Protein AF-A0A2H1L697-F1 (afdb_monomer_lite)

pLDDT: mean 82.53, std 16.75, range [32.72, 96.25]

Sequence (204 aa):
MQWGWIVLVAVIALVAGIVVLLTIRYNQLSLNRSLTREARRQFDVARAARHGLIPVYVGAARRVLGEDPRIADLESAVVTAQAVRTRSDAGVAEHAMTDAVRVVAAGTWEKAATAEAAVRFADDLLVQLEAHETHIGAAVRHHNASVRAYTRRRARILSLPWHGVYAEITQIDYAPSELDEHHIEDTVSPGSENYRPGRVGEDL

Structure (mmCIF, N/CA/C/O backbone):
data_AF-A0A2H1L697-F1
#
_entry.id   AF-A0A2H1L697-F1
#
loop_
_atom_site.group_PDB
_atom_site.id
_atom_site.type_symbol
_atom_site.label_atom_id
_atom_site.label_alt_id
_atom_site.label_comp_id
_atom_site.label_asym_id
_atom_site.label_entity_id
_atom_site.label_seq_id
_atom_site.pdbx_PDB_ins_code
_atom_site.Cartn_x
_atom_site.Cartn_y
_atom_site.Cartn_z
_atom_site.occupancy
_atom_site.B_iso_or_equiv
_atom_site.auth_seq_id
_atom_site.auth_comp_id
_atom_site.auth_asym_id
_atom_site.auth_atom_id
_atom_site.pdbx_PDB_model_num
ATOM 1 N N . MET A 1 1 ? 38.012 -0.814 -54.203 1.00 62.03 1 MET A N 1
ATOM 2 C CA . MET A 1 1 ? 38.489 -1.169 -52.842 1.00 62.03 1 MET A CA 1
ATOM 3 C C . MET A 1 1 ? 38.242 -0.083 -51.784 1.00 62.03 1 MET A C 1
ATOM 5 O O . MET A 1 1 ? 38.061 -0.448 -50.634 1.00 62.03 1 MET A O 1
ATOM 9 N N . GLN A 1 2 ? 38.157 1.215 -52.119 1.00 75.00 2 GLN A N 1
ATOM 10 C CA . GLN A 1 2 ? 37.912 2.280 -51.121 1.00 75.00 2 GLN A CA 1
ATOM 11 C C . GLN A 1 2 ? 36.495 2.286 -50.505 1.00 75.00 2 GLN A C 1
ATOM 13 O O . GLN A 1 2 ? 36.318 2.675 -49.363 1.00 75.00 2 GLN A O 1
ATOM 18 N N . TRP A 1 3 ? 35.474 1.794 -51.201 1.00 85.38 3 TRP A N 1
ATOM 19 C CA . TRP A 1 3 ? 34.113 1.764 -50.650 1.00 85.38 3 TRP A CA 1
ATOM 20 C C . TRP A 1 3 ? 33.921 0.715 -49.542 1.00 85.38 3 TRP A C 1
ATOM 22 O O . TRP A 1 3 ? 33.102 0.904 -48.649 1.00 85.38 3 TRP A O 1
ATOM 32 N N . GLY A 1 4 ? 34.710 -0.366 -49.553 1.00 90.75 4 GLY A N 1
ATOM 33 C CA . GLY A 1 4 ? 34.560 -1.469 -48.599 1.00 90.75 4 GLY A CA 1
ATOM 34 C C . GLY A 1 4 ? 34.883 -1.080 -47.156 1.00 90.75 4 GLY A C 1
ATOM 35 O O . GLY A 1 4 ? 34.155 -1.460 -46.244 1.00 90.75 4 GLY A O 1
ATOM 36 N N . TRP A 1 5 ? 35.930 -0.278 -46.938 1.00 92.25 5 TRP A N 1
ATOM 37 C CA . TRP A 1 5 ? 36.297 0.160 -45.588 1.00 92.25 5 TRP A CA 1
ATOM 38 C C . TRP A 1 5 ? 35.317 1.202 -45.037 1.00 92.25 5 TRP A C 1
ATOM 40 O O . TRP A 1 5 ? 35.012 1.170 -43.850 1.00 92.25 5 TRP A O 1
ATOM 50 N N . ILE A 1 6 ? 34.766 2.070 -45.895 1.00 93.38 6 ILE A N 1
ATOM 51 C CA . ILE A 1 6 ? 33.745 3.053 -45.503 1.00 93.38 6 ILE A CA 1
ATOM 52 C C . ILE A 1 6 ? 32.490 2.328 -45.016 1.00 93.38 6 ILE A C 1
ATOM 54 O O . ILE A 1 6 ? 31.984 2.624 -43.936 1.00 93.38 6 ILE A O 1
ATOM 58 N N . VAL A 1 7 ? 32.021 1.337 -45.784 1.00 94.38 7 VAL A N 1
ATOM 59 C CA . VAL A 1 7 ? 30.864 0.517 -45.402 1.00 94.38 7 VAL A CA 1
ATOM 60 C C . VAL A 1 7 ? 31.138 -0.229 -44.096 1.00 94.38 7 VAL A C 1
ATOM 62 O O . VAL A 1 7 ? 30.292 -0.221 -43.207 1.00 94.38 7 VAL A O 1
ATOM 65 N N . LEU A 1 8 ? 32.328 -0.814 -43.933 1.00 94.38 8 LEU A N 1
ATOM 66 C CA . LEU A 1 8 ? 32.700 -1.518 -42.704 1.00 94.38 8 LEU A CA 1
ATOM 67 C C . LEU A 1 8 ? 32.677 -0.594 -41.474 1.00 94.38 8 LEU A C 1
ATOM 69 O O . LEU A 1 8 ? 32.072 -0.941 -40.461 1.00 94.38 8 LEU A O 1
ATOM 73 N N . VAL A 1 9 ? 33.295 0.587 -41.563 1.00 95.06 9 VAL A N 1
ATOM 74 C CA . VAL A 1 9 ? 33.310 1.571 -40.468 1.00 95.06 9 VAL A CA 1
ATOM 75 C C . VAL A 1 9 ? 31.894 2.044 -40.143 1.00 95.06 9 VAL A C 1
ATOM 77 O O . VAL A 1 9 ? 31.535 2.121 -38.968 1.00 95.06 9 VAL A O 1
ATOM 80 N N . ALA A 1 10 ? 31.067 2.299 -41.160 1.00 94.75 10 ALA A N 1
ATOM 81 C CA . ALA A 1 10 ? 29.674 2.692 -40.966 1.00 94.75 10 ALA A CA 1
ATOM 82 C C . ALA A 1 10 ? 28.860 1.603 -40.244 1.00 94.75 10 ALA A C 1
ATOM 84 O O . ALA A 1 10 ? 28.106 1.911 -39.321 1.00 94.75 10 ALA A O 1
ATOM 85 N N . VAL A 1 11 ? 29.048 0.330 -40.607 1.00 95.75 11 VAL A N 1
ATOM 86 C CA . VAL A 1 11 ? 28.391 -0.804 -39.938 1.00 95.75 11 VAL A CA 1
ATOM 87 C C . VAL A 1 11 ? 28.850 -0.929 -38.485 1.00 95.75 11 VAL A C 1
ATOM 89 O O . VAL A 1 11 ? 28.012 -1.079 -37.598 1.00 95.75 11 VAL A O 1
ATOM 92 N N . ILE A 1 12 ? 30.153 -0.816 -38.212 1.00 96.25 12 ILE A N 1
ATOM 93 C CA . ILE A 1 12 ? 30.683 -0.865 -36.839 1.00 96.25 12 ILE A CA 1
ATOM 94 C C . ILE A 1 12 ? 30.105 0.276 -35.996 1.00 96.25 12 ILE A C 1
ATOM 96 O O . ILE A 1 12 ? 29.651 0.038 -34.877 1.00 96.25 12 ILE A O 1
ATOM 100 N N . ALA A 1 13 ? 30.069 1.498 -36.533 1.00 95.69 13 ALA A N 1
ATOM 101 C CA . ALA A 1 13 ? 29.498 2.653 -35.845 1.00 95.69 13 ALA A CA 1
ATOM 102 C C . ALA A 1 13 ? 27.999 2.466 -35.551 1.00 95.69 13 ALA A C 1
ATOM 104 O O . ALA A 1 13 ? 27.546 2.757 -34.443 1.00 95.69 13 ALA A O 1
ATOM 105 N N . LEU A 1 14 ? 27.239 1.921 -36.507 1.00 95.88 14 LEU A N 1
ATOM 106 C CA . LEU A 1 14 ? 25.822 1.603 -36.327 1.00 95.88 14 LEU A CA 1
ATOM 107 C C . LEU A 1 14 ? 25.614 0.563 -35.218 1.00 95.88 14 LEU A C 1
ATOM 109 O O . LEU A 1 14 ? 24.786 0.767 -34.330 1.00 95.88 14 LEU A O 1
ATOM 113 N N . VAL A 1 15 ? 26.383 -0.530 -35.236 1.00 95.44 15 VAL A N 1
ATOM 114 C CA . VAL A 1 15 ? 26.309 -1.586 -34.214 1.00 95.44 15 VAL A CA 1
ATOM 115 C C . VAL A 1 15 ? 26.675 -1.033 -32.836 1.00 95.44 15 VAL A C 1
ATOM 117 O O . VAL A 1 15 ? 25.945 -1.271 -31.874 1.00 95.44 15 VAL A O 1
ATOM 120 N N . ALA A 1 16 ? 27.747 -0.245 -32.735 1.00 94.81 16 ALA A N 1
ATOM 121 C CA . ALA A 1 16 ? 28.137 0.407 -31.488 1.00 94.81 16 ALA A CA 1
ATOM 122 C C . ALA A 1 16 ? 27.022 1.328 -30.959 1.00 94.81 16 ALA A C 1
ATOM 124 O O . ALA A 1 16 ? 26.676 1.264 -29.778 1.00 94.81 16 ALA A O 1
ATOM 125 N N . GLY A 1 17 ? 26.395 2.120 -31.836 1.00 94.94 17 GLY A N 1
ATOM 126 C CA . GLY A 1 17 ? 25.252 2.964 -31.487 1.00 94.94 17 GLY A CA 1
ATOM 127 C C . GLY A 1 17 ? 24.062 2.164 -30.949 1.00 94.94 17 GLY A C 1
ATOM 128 O O . GLY A 1 17 ? 23.486 2.528 -29.922 1.00 94.94 17 GLY A O 1
ATOM 129 N N . ILE A 1 18 ? 23.731 1.035 -31.584 1.00 92.12 18 ILE A N 1
ATOM 130 C CA . ILE A 1 18 ? 22.672 0.127 -31.118 1.00 92.12 18 ILE A CA 1
ATOM 131 C C . ILE A 1 18 ? 23.005 -0.424 -29.725 1.00 92.12 18 ILE A C 1
ATOM 133 O O . ILE A 1 18 ? 22.156 -0.375 -28.836 1.00 92.12 18 ILE A O 1
ATOM 137 N N . VAL A 1 19 ? 24.234 -0.895 -29.493 1.00 90.94 19 VAL A N 1
ATOM 138 C CA . VAL A 1 19 ? 24.660 -1.435 -28.187 1.00 90.94 19 VAL A CA 1
ATOM 139 C C . VAL A 1 19 ? 24.563 -0.383 -27.079 1.00 90.94 19 VAL A C 1
ATOM 141 O O . VAL A 1 19 ? 24.054 -0.675 -25.991 1.00 90.94 19 VAL A O 1
ATOM 144 N N . VAL A 1 20 ? 24.988 0.854 -27.347 1.00 92.62 20 VAL A N 1
ATOM 145 C CA . VAL A 1 20 ? 24.874 1.965 -26.387 1.00 92.62 20 VAL A CA 1
ATOM 146 C C . VAL A 1 20 ? 23.407 2.251 -26.063 1.00 92.62 20 VAL A C 1
ATOM 148 O O . VAL A 1 20 ? 23.035 2.306 -24.887 1.00 92.62 20 VAL A O 1
ATOM 151 N N . LEU A 1 21 ? 22.549 2.362 -27.082 1.00 88.69 21 LEU A N 1
ATOM 152 C CA . LEU A 1 21 ? 21.111 2.572 -26.892 1.00 88.69 21 LEU A CA 1
ATOM 153 C C . LEU A 1 21 ? 20.481 1.451 -26.065 1.00 88.69 21 LEU A C 1
ATOM 155 O O . LEU A 1 21 ? 19.693 1.723 -25.153 1.00 88.69 21 LEU A O 1
ATOM 159 N N . LEU A 1 22 ? 20.845 0.200 -26.352 1.00 87.88 22 LEU A N 1
ATOM 160 C CA . LEU A 1 22 ? 20.316 -0.949 -25.638 1.00 87.88 22 LEU A CA 1
ATOM 161 C C . LEU A 1 22 ? 20.736 -0.931 -24.157 1.00 87.88 22 LEU A C 1
ATOM 163 O O . LEU A 1 22 ? 19.909 -1.149 -23.271 1.00 87.88 22 LEU A O 1
ATOM 167 N N . THR A 1 23 ? 21.995 -0.588 -23.880 1.00 87.81 23 THR A N 1
ATOM 168 C CA . THR A 1 23 ? 22.541 -0.487 -22.517 1.00 87.81 23 THR A CA 1
ATOM 169 C C . THR A 1 23 ? 21.838 0.597 -21.700 1.00 87.81 23 THR A C 1
ATOM 171 O O . THR A 1 23 ? 21.431 0.358 -20.560 1.00 87.81 23 THR A O 1
ATOM 174 N N . ILE A 1 24 ? 21.618 1.777 -22.292 1.00 88.00 24 ILE A N 1
ATOM 175 C CA . ILE A 1 24 ? 20.881 2.870 -21.639 1.00 88.00 24 ILE A CA 1
ATOM 176 C C . ILE A 1 24 ? 19.463 2.411 -21.274 1.00 88.00 24 ILE A C 1
ATOM 178 O O . ILE A 1 24 ? 18.989 2.668 -20.164 1.00 88.00 24 ILE A O 1
ATOM 182 N N . ARG A 1 25 ? 18.778 1.702 -22.181 1.00 85.50 25 ARG A N 1
ATOM 183 C CA . ARG A 1 25 ? 17.420 1.193 -21.932 1.00 85.50 25 ARG A CA 1
ATOM 184 C C . ARG A 1 25 ? 17.382 0.127 -20.851 1.00 85.50 25 ARG A C 1
ATOM 186 O O . ARG A 1 25 ? 16.505 0.192 -19.988 1.00 85.50 25 ARG A O 1
ATOM 193 N N . TYR A 1 26 ? 18.339 -0.793 -20.857 1.00 86.56 26 TYR A N 1
ATOM 194 C CA . TYR A 1 26 ? 18.474 -1.797 -19.809 1.00 86.56 26 TYR A CA 1
ATOM 195 C C . TYR A 1 26 ? 18.631 -1.147 -18.428 1.00 86.56 26 TYR A C 1
ATOM 197 O O . TYR A 1 26 ? 17.904 -1.498 -17.499 1.00 86.56 26 TYR A O 1
ATOM 205 N N . ASN A 1 27 ? 19.508 -0.144 -18.305 1.00 89.62 27 ASN A N 1
ATOM 206 C CA . ASN A 1 27 ? 19.728 0.547 -17.035 1.00 89.62 27 ASN A CA 1
ATOM 207 C C . ASN A 1 27 ? 18.466 1.284 -16.554 1.00 89.62 27 ASN A C 1
ATOM 209 O O . ASN A 1 27 ? 18.065 1.162 -15.397 1.00 89.62 27 ASN A O 1
ATOM 213 N N . GLN A 1 28 ? 17.772 1.981 -17.461 1.00 88.12 28 GLN A N 1
ATOM 214 C CA . GLN A 1 28 ? 16.498 2.631 -17.140 1.00 88.12 28 GLN A CA 1
ATOM 215 C C . GLN A 1 28 ? 15.458 1.628 -16.629 1.00 88.12 28 GLN A C 1
ATOM 217 O O . GLN A 1 28 ? 14.745 1.916 -15.667 1.00 88.12 28 GLN A O 1
ATOM 222 N N . LEU A 1 29 ? 15.346 0.458 -17.256 1.00 88.31 29 LEU A N 1
ATOM 223 C CA . LEU A 1 29 ? 14.364 -0.551 -16.864 1.00 88.31 29 LEU A CA 1
ATOM 224 C C . LEU A 1 29 ? 14.723 -1.204 -15.521 1.00 88.31 29 LEU A C 1
ATOM 226 O O . LEU A 1 29 ? 13.846 -1.374 -14.672 1.00 88.31 29 LEU A O 1
ATOM 230 N N . SER A 1 30 ? 16.012 -1.478 -15.302 1.00 90.12 30 SER A N 1
ATOM 231 C CA . SER A 1 30 ? 16.556 -1.959 -14.027 1.00 90.12 30 SER A CA 1
ATOM 232 C C . SER A 1 30 ? 16.249 -0.994 -12.881 1.00 90.12 30 SER A C 1
ATOM 234 O O . SER A 1 30 ? 15.663 -1.391 -11.873 1.00 90.12 30 SER A O 1
ATOM 236 N N . LEU A 1 31 ? 16.532 0.298 -13.073 1.00 90.44 31 LEU A N 1
ATOM 237 C CA . LEU A 1 31 ? 16.256 1.332 -12.078 1.00 90.44 31 LEU A CA 1
ATOM 238 C C . LEU A 1 31 ? 14.766 1.389 -11.715 1.00 90.44 31 LEU A C 1
ATOM 240 O O . LEU A 1 31 ? 14.415 1.390 -10.539 1.00 90.44 31 LEU A O 1
ATOM 244 N N . ASN A 1 32 ? 13.874 1.371 -12.708 1.00 89.31 32 ASN A N 1
ATOM 245 C CA . ASN A 1 32 ? 12.430 1.417 -12.449 1.00 89.31 32 ASN A CA 1
ATOM 246 C C . ASN A 1 32 ? 11.910 0.169 -11.735 1.00 89.31 32 ASN A C 1
ATOM 248 O O . ASN A 1 32 ? 11.013 0.267 -10.895 1.00 89.31 32 ASN A O 1
ATOM 252 N N . ARG A 1 33 ? 12.486 -1.000 -12.025 1.00 89.94 33 ARG A N 1
ATOM 253 C CA . ARG A 1 33 ? 12.181 -2.228 -11.290 1.00 89.94 33 ARG A CA 1
ATOM 254 C C . ARG A 1 33 ? 12.580 -2.101 -9.820 1.00 89.94 33 ARG A C 1
ATOM 256 O O . ARG A 1 33 ? 11.811 -2.514 -8.956 1.00 89.94 33 ARG A O 1
ATOM 263 N N . SER A 1 34 ? 13.747 -1.527 -9.537 1.00 91.75 34 SER A N 1
ATOM 264 C CA . SER A 1 34 ? 14.203 -1.275 -8.166 1.00 91.75 34 SER A CA 1
ATOM 265 C C . SER A 1 34 ? 13.311 -0.269 -7.440 1.00 91.75 34 SER A C 1
ATOM 267 O O . SER A 1 34 ? 12.874 -0.562 -6.334 1.00 91.75 34 SER A O 1
ATOM 269 N N . LEU A 1 35 ? 12.939 0.842 -8.085 1.00 90.31 35 LEU A N 1
ATOM 270 C CA . LEU A 1 35 ? 11.998 1.820 -7.520 1.00 90.31 35 LEU A CA 1
ATOM 271 C C . LEU A 1 35 ? 10.642 1.187 -7.191 1.00 90.31 35 LEU A C 1
ATOM 273 O O . LEU A 1 35 ? 10.112 1.376 -6.105 1.00 90.31 35 LEU A O 1
ATOM 277 N N . THR A 1 36 ? 10.112 0.364 -8.097 1.00 91.56 36 THR A N 1
ATOM 278 C CA . THR A 1 36 ? 8.829 -0.321 -7.880 1.00 91.56 36 THR A CA 1
ATOM 279 C C . THR A 1 36 ? 8.896 -1.304 -6.705 1.00 91.56 36 THR A C 1
ATOM 281 O O . THR A 1 36 ? 7.930 -1.438 -5.953 1.00 91.56 36 THR A O 1
ATOM 284 N N . ARG A 1 37 ? 10.035 -1.991 -6.528 1.00 91.62 37 ARG A N 1
ATOM 285 C CA . ARG A 1 37 ? 10.279 -2.881 -5.382 1.00 91.62 37 ARG A CA 1
ATOM 286 C C . ARG A 1 37 ? 10.413 -2.113 -4.075 1.00 91.62 37 ARG A C 1
ATOM 288 O O . ARG A 1 37 ? 9.863 -2.558 -3.076 1.00 91.62 37 ARG A O 1
ATOM 295 N N . GLU A 1 38 ? 11.109 -0.983 -4.084 1.00 93.44 38 GLU A N 1
ATOM 296 C CA . GLU A 1 38 ? 11.265 -0.162 -2.886 1.00 93.44 38 GLU A CA 1
ATOM 297 C C . GLU A 1 38 ? 9.931 0.465 -2.473 1.00 93.44 38 GLU A C 1
ATOM 299 O O . GLU A 1 38 ? 9.529 0.339 -1.323 1.00 93.44 38 GLU A O 1
ATOM 304 N N . ALA A 1 39 ? 9.167 1.009 -3.425 1.00 90.25 39 ALA A N 1
ATOM 305 C CA . ALA A 1 39 ? 7.806 1.483 -3.177 1.00 90.25 39 ALA A CA 1
ATOM 306 C C . ALA A 1 39 ? 6.907 0.373 -2.606 1.00 90.25 39 ALA A C 1
ATOM 308 O O . ALA A 1 39 ? 6.086 0.613 -1.724 1.00 90.25 39 ALA A O 1
ATOM 309 N N . ARG A 1 40 ? 7.084 -0.874 -3.070 1.00 90.44 40 ARG A N 1
ATOM 310 C CA . ARG A 1 40 ? 6.364 -2.019 -2.502 1.00 90.44 40 ARG A CA 1
ATOM 311 C C . ARG A 1 40 ? 6.783 -2.302 -1.061 1.00 90.44 40 ARG A C 1
ATOM 313 O O . ARG A 1 40 ? 5.925 -2.529 -0.218 1.00 90.44 40 ARG A O 1
ATOM 320 N N . ARG A 1 41 ? 8.084 -2.269 -0.778 1.00 91.88 41 ARG A N 1
ATOM 321 C CA . ARG A 1 41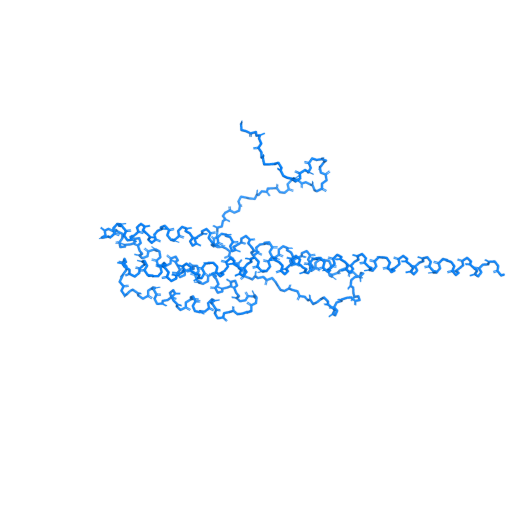 ? 8.614 -2.463 0.572 1.00 91.88 41 ARG A CA 1
ATOM 322 C C . ARG A 1 41 ? 8.083 -1.405 1.539 1.00 91.88 41 ARG A C 1
ATOM 324 O O . ARG A 1 41 ? 7.754 -1.748 2.666 1.00 91.88 41 ARG A O 1
ATOM 331 N N . GLN A 1 42 ? 7.958 -0.154 1.097 1.00 92.38 42 GLN A N 1
ATOM 332 C CA . GLN A 1 42 ? 7.352 0.917 1.895 1.00 92.38 42 GLN A CA 1
ATOM 333 C C . GLN A 1 42 ? 5.898 0.596 2.262 1.00 92.38 42 GLN A C 1
ATOM 335 O O . GLN A 1 42 ? 5.535 0.709 3.429 1.00 92.38 42 GLN A O 1
ATOM 340 N N . PHE A 1 43 ? 5.095 0.112 1.306 1.00 91.44 43 PHE A N 1
ATOM 341 C CA . PHE A 1 43 ? 3.738 -0.374 1.586 1.00 91.44 43 PHE A CA 1
ATOM 342 C C . PHE A 1 43 ? 3.734 -1.529 2.600 1.00 91.44 43 PHE A C 1
ATOM 344 O O . PHE A 1 43 ? 2.975 -1.493 3.564 1.00 91.44 43 PHE A O 1
ATOM 351 N N . ASP A 1 44 ? 4.605 -2.528 2.426 1.00 92.00 44 ASP A N 1
ATOM 352 C CA . ASP A 1 44 ? 4.656 -3.685 3.329 1.00 92.00 44 ASP A CA 1
ATOM 353 C C . ASP A 1 44 ? 5.067 -3.275 4.765 1.00 92.00 44 ASP A C 1
ATOM 355 O O . ASP A 1 44 ? 4.529 -3.803 5.738 1.00 92.00 44 ASP A O 1
ATOM 359 N N . VAL A 1 45 ? 5.974 -2.300 4.913 1.00 93.69 45 VAL A N 1
ATOM 360 C CA . VAL A 1 45 ? 6.367 -1.732 6.217 1.00 93.69 45 VAL A CA 1
ATOM 361 C C . VAL A 1 45 ? 5.218 -0.949 6.854 1.00 93.69 45 VAL A C 1
ATOM 363 O O . VAL A 1 45 ? 4.941 -1.142 8.037 1.00 93.69 45 VAL A O 1
ATOM 366 N N . ALA A 1 46 ? 4.529 -0.102 6.084 1.00 92.31 46 ALA A N 1
ATOM 367 C CA . ALA A 1 46 ? 3.375 0.657 6.566 1.00 92.31 46 ALA A CA 1
ATOM 368 C C . ALA A 1 46 ? 2.261 -0.275 7.072 1.00 92.31 46 ALA A C 1
ATOM 370 O O . ALA A 1 46 ? 1.727 -0.075 8.164 1.00 92.31 46 ALA A O 1
ATOM 371 N N . ARG A 1 47 ? 1.989 -1.349 6.319 1.00 92.69 47 ARG A N 1
ATOM 372 C CA . ARG A 1 47 ? 1.038 -2.399 6.694 1.00 92.69 47 ARG A CA 1
ATOM 373 C C . ARG A 1 47 ? 1.431 -3.087 8.000 1.00 92.69 47 ARG A C 1
ATOM 375 O O . ARG A 1 47 ? 0.617 -3.207 8.911 1.00 92.69 47 ARG A O 1
ATOM 382 N N . ALA A 1 48 ? 2.692 -3.505 8.114 1.00 92.94 48 ALA A N 1
ATOM 383 C CA . ALA A 1 48 ? 3.197 -4.167 9.314 1.00 92.94 48 ALA A CA 1
ATOM 384 C C . ALA A 1 48 ? 3.109 -3.268 10.560 1.00 92.94 48 ALA A C 1
ATOM 386 O O . ALA A 1 48 ? 2.765 -3.754 11.637 1.00 92.94 48 ALA A O 1
ATOM 387 N N . ALA A 1 49 ? 3.370 -1.964 10.416 1.00 93.25 49 ALA A N 1
ATOM 388 C CA . ALA A 1 49 ? 3.229 -1.003 11.508 1.00 93.25 49 ALA A CA 1
ATOM 389 C C . ALA A 1 49 ? 1.773 -0.910 11.995 1.00 93.25 49 ALA A C 1
ATOM 391 O O . ALA A 1 49 ? 1.520 -1.022 13.195 1.00 93.25 49 ALA A O 1
ATOM 392 N N . ARG A 1 50 ? 0.810 -0.811 11.067 1.00 94.50 50 ARG A N 1
ATOM 393 C CA . ARG A 1 50 ? -0.625 -0.801 11.389 1.00 94.50 50 ARG A CA 1
ATOM 394 C C . ARG A 1 50 ? -1.060 -2.088 12.090 1.00 94.50 50 ARG A C 1
ATOM 396 O O . ARG A 1 50 ? -1.705 -2.034 13.134 1.00 94.50 50 ARG A O 1
ATOM 403 N N . HIS A 1 51 ? -0.651 -3.245 11.568 1.00 94.44 51 HIS A N 1
ATOM 404 C CA . HIS A 1 51 ? -0.941 -4.553 12.171 1.00 94.44 51 HIS A CA 1
ATOM 405 C C . HIS A 1 51 ? -0.380 -4.693 13.590 1.00 94.44 51 HIS A C 1
ATOM 407 O O . HIS A 1 51 ? -0.976 -5.396 14.400 1.00 94.44 51 HIS A O 1
ATOM 413 N N . GLY A 1 52 ? 0.726 -4.016 13.909 1.00 94.44 52 GLY A N 1
ATOM 414 C CA . GLY A 1 52 ? 1.285 -3.978 15.262 1.00 94.44 52 GLY A CA 1
ATOM 415 C C . GLY A 1 52 ? 0.446 -3.177 16.267 1.00 94.44 52 GLY A C 1
ATOM 416 O O . GLY A 1 52 ? 0.455 -3.503 17.452 1.00 94.44 52 GLY A O 1
ATOM 417 N N . LEU A 1 53 ? -0.301 -2.166 15.812 1.00 95.06 53 LEU A N 1
ATOM 418 C CA . LEU A 1 53 ? -1.145 -1.317 16.668 1.00 95.06 53 LEU A CA 1
ATOM 419 C C . LEU A 1 53 ? -2.540 -1.903 16.917 1.00 95.06 53 LEU A C 1
ATOM 421 O O . LEU A 1 53 ? -3.131 -1.669 17.972 1.00 95.06 53 LEU A O 1
ATOM 425 N N . ILE A 1 54 ? -3.054 -2.698 15.977 1.00 94.88 54 ILE A N 1
ATOM 426 C CA . ILE A 1 54 ? -4.393 -3.301 16.044 1.00 94.88 54 ILE A CA 1
ATOM 427 C C . ILE A 1 54 ? -4.659 -4.048 17.370 1.00 94.88 54 ILE A C 1
ATOM 429 O O . ILE A 1 54 ? -5.703 -3.795 17.968 1.00 94.88 54 ILE A O 1
ATOM 433 N N . PRO A 1 55 ? -3.778 -4.930 17.892 1.00 95.00 55 PRO A N 1
ATOM 434 C CA . PRO A 1 55 ? -4.066 -5.659 19.131 1.00 95.00 55 PRO A CA 1
ATOM 435 C C . PRO A 1 55 ? -4.224 -4.736 20.343 1.00 95.00 55 PRO A C 1
ATOM 437 O O . PRO A 1 55 ? -5.026 -5.005 21.239 1.00 95.00 55 PRO A O 1
ATOM 440 N N . VAL A 1 56 ? -3.478 -3.626 20.360 1.00 95.06 56 VAL A N 1
ATOM 441 C CA . VAL A 1 56 ? -3.570 -2.608 21.413 1.00 95.06 56 VAL A CA 1
ATOM 442 C C . VAL A 1 56 ? -4.912 -1.884 21.319 1.00 95.06 56 VAL A C 1
ATOM 444 O O . VAL A 1 56 ? -5.587 -1.720 22.337 1.00 95.06 56 VAL A O 1
ATOM 447 N N . TYR A 1 57 ? -5.335 -1.533 20.100 1.00 95.00 57 TYR A N 1
ATOM 448 C CA . TYR A 1 57 ? -6.648 -0.945 19.840 1.00 95.00 57 TYR A CA 1
ATOM 449 C C . TYR A 1 57 ? -7.794 -1.888 20.219 1.00 95.00 57 TYR A C 1
ATOM 451 O O . TYR A 1 57 ? -8.687 -1.485 20.955 1.00 95.00 57 TYR A O 1
ATOM 459 N N . VAL A 1 58 ? -7.739 -3.164 19.827 1.00 94.62 58 VAL A N 1
ATOM 460 C CA . VAL A 1 58 ? -8.733 -4.180 20.216 1.00 94.62 58 VAL A CA 1
ATOM 461 C C . VAL A 1 58 ? -8.821 -4.308 21.738 1.00 94.62 58 VAL A C 1
ATOM 463 O O . VAL A 1 58 ? -9.917 -4.353 22.297 1.00 94.62 58 VAL A O 1
ATOM 466 N N . GLY A 1 59 ? -7.681 -4.317 22.435 1.00 93.31 59 GLY A N 1
ATOM 467 C CA . GLY A 1 59 ? -7.646 -4.325 23.896 1.00 93.31 59 GLY A CA 1
ATOM 468 C C . GLY A 1 59 ? -8.289 -3.083 24.523 1.00 93.31 59 GLY A C 1
ATOM 469 O O . GLY A 1 59 ? -8.979 -3.199 25.536 1.00 93.31 59 GLY A O 1
ATOM 470 N N . ALA A 1 60 ? -8.099 -1.903 23.928 1.00 92.19 60 ALA A N 1
ATOM 471 C CA . ALA A 1 60 ? -8.752 -0.667 24.356 1.00 92.19 60 ALA A CA 1
ATOM 472 C C . ALA A 1 60 ? -10.265 -0.696 24.086 1.00 92.19 60 ALA A C 1
ATOM 474 O O . ALA A 1 60 ? -11.054 -0.460 25.001 1.00 92.19 60 ALA A O 1
ATOM 475 N N . ALA A 1 61 ? -10.670 -1.075 22.873 1.00 91.56 61 ALA A N 1
ATOM 476 C CA . ALA A 1 61 ? -12.063 -1.182 22.459 1.00 91.56 61 ALA A CA 1
ATOM 477 C C . ALA A 1 61 ? -12.840 -2.181 23.329 1.00 91.56 61 ALA A C 1
ATOM 479 O O . ALA A 1 61 ? -13.934 -1.861 23.784 1.00 91.56 61 ALA A O 1
ATOM 480 N N . ARG A 1 62 ? -12.251 -3.338 23.672 1.00 92.62 62 ARG A N 1
ATOM 481 C CA . ARG A 1 62 ? -12.847 -4.321 24.601 1.00 92.62 62 ARG A CA 1
ATOM 482 C C . ARG A 1 62 ? -13.161 -3.740 25.978 1.00 92.62 62 ARG A C 1
ATOM 484 O O . ARG A 1 62 ? -14.164 -4.116 26.572 1.00 92.62 62 ARG A O 1
ATOM 491 N N . ARG A 1 63 ? -12.344 -2.816 26.498 1.00 90.69 63 ARG A N 1
ATOM 492 C CA . ARG A 1 63 ? -12.609 -2.176 27.804 1.00 90.69 63 ARG A CA 1
ATOM 493 C C . ARG A 1 63 ? -13.820 -1.248 27.773 1.00 90.69 63 ARG A C 1
ATOM 495 O O . ARG A 1 63 ? -14.441 -1.047 28.809 1.00 90.69 63 ARG A O 1
ATOM 502 N N . VAL A 1 64 ? -14.134 -0.684 26.608 1.00 90.38 64 VAL A N 1
ATOM 503 C CA . VAL A 1 64 ? -15.277 0.218 26.411 1.00 90.38 64 VAL A CA 1
ATOM 504 C C . VAL A 1 64 ? -16.532 -0.569 26.028 1.00 90.38 64 VAL A C 1
ATOM 506 O O . VAL A 1 64 ? -17.612 -0.342 26.567 1.00 90.38 64 VAL A O 1
ATOM 509 N N . LEU A 1 65 ? -16.393 -1.507 25.094 1.00 89.94 65 LEU A N 1
ATOM 510 C CA . LEU A 1 65 ? -17.502 -2.230 24.482 1.00 89.94 65 LEU A CA 1
ATOM 511 C C . LEU A 1 65 ? -17.893 -3.511 25.226 1.00 89.94 65 LEU A C 1
ATOM 513 O O . LEU A 1 65 ? -19.066 -3.885 25.173 1.00 89.94 65 LEU A O 1
ATOM 517 N N . GLY A 1 66 ? -16.963 -4.145 25.944 1.00 88.31 66 GLY A N 1
ATOM 518 C CA . GLY A 1 66 ? -17.131 -5.489 26.493 1.00 88.31 66 GLY A CA 1
ATOM 519 C C . GLY A 1 66 ? -16.980 -6.568 25.415 1.00 88.31 66 GLY A C 1
ATOM 520 O O . GLY A 1 66 ? -16.159 -6.440 24.506 1.00 88.31 66 GLY A O 1
ATOM 521 N N . GLU A 1 67 ? -17.776 -7.634 25.515 1.00 87.56 67 GLU A N 1
ATOM 522 C CA . GLU A 1 67 ? -17.849 -8.712 24.517 1.00 87.56 67 GLU A CA 1
ATOM 523 C C . GLU A 1 67 ? -18.814 -8.345 23.378 1.00 87.56 67 GLU A C 1
ATOM 525 O O . GLU A 1 67 ? -19.917 -8.875 23.269 1.00 87.56 67 GLU A O 1
ATOM 530 N N . ASP A 1 68 ? -18.409 -7.384 22.547 1.00 91.62 68 ASP A N 1
ATOM 531 C CA . ASP A 1 68 ? -19.194 -6.942 21.392 1.00 91.62 68 ASP A CA 1
ATOM 532 C C . ASP A 1 68 ? -18.819 -7.740 20.124 1.00 91.62 68 ASP A C 1
ATOM 534 O O . ASP A 1 68 ? -17.622 -7.898 19.845 1.00 91.62 68 ASP A O 1
ATOM 538 N N . PRO A 1 69 ? -19.796 -8.227 19.329 1.00 93.38 69 PRO A N 1
ATOM 539 C CA . PRO A 1 69 ? -19.530 -8.970 18.093 1.00 93.38 69 PRO A CA 1
ATOM 540 C C . PRO A 1 69 ? -18.669 -8.196 17.083 1.00 93.38 69 PRO A C 1
ATOM 542 O O . PRO A 1 69 ? -17.857 -8.813 16.395 1.00 93.38 69 PRO A O 1
ATOM 545 N N . ARG A 1 70 ? -18.739 -6.855 17.063 1.00 93.38 70 ARG A N 1
ATOM 546 C CA . ARG A 1 70 ? -17.924 -6.005 16.171 1.00 93.38 70 ARG A CA 1
ATOM 547 C C . ARG A 1 70 ? -16.419 -6.229 16.369 1.00 93.38 70 ARG A C 1
ATOM 549 O O . ARG A 1 70 ? -15.632 -6.067 15.440 1.00 93.38 70 ARG A O 1
ATOM 556 N N . ILE A 1 71 ? -16.003 -6.606 17.581 1.00 93.88 71 ILE A N 1
ATOM 557 C CA . ILE A 1 71 ? -14.597 -6.879 17.900 1.00 93.88 71 ILE A CA 1
ATOM 558 C C . ILE A 1 71 ? -14.143 -8.200 17.275 1.00 93.88 71 ILE A C 1
ATOM 560 O O . ILE A 1 71 ? -13.031 -8.273 16.755 1.00 93.88 71 ILE A O 1
ATOM 564 N N . ALA A 1 72 ? -14.997 -9.226 17.298 1.00 93.94 72 ALA A N 1
ATOM 565 C CA . ALA A 1 72 ? -14.703 -10.505 16.658 1.00 93.94 72 ALA A CA 1
ATOM 566 C C . ALA A 1 72 ? -14.604 -10.347 15.132 1.00 93.94 72 ALA A C 1
ATOM 568 O O . ALA A 1 72 ? -13.695 -10.900 14.509 1.00 93.94 72 ALA A O 1
ATOM 569 N N . ASP A 1 73 ? -15.479 -9.524 14.546 1.00 94.56 73 ASP A N 1
ATOM 570 C CA . ASP A 1 73 ? -15.433 -9.189 13.122 1.00 94.56 73 ASP A CA 1
ATOM 571 C C . ASP A 1 73 ? -14.109 -8.495 12.760 1.00 94.56 73 ASP A C 1
ATOM 573 O O . ASP A 1 73 ? -13.439 -8.907 11.809 1.00 94.56 73 ASP A O 1
ATOM 577 N N . LEU A 1 74 ? -13.665 -7.519 13.564 1.00 94.44 74 LEU A N 1
ATOM 578 C CA . LEU A 1 74 ? -12.364 -6.866 13.390 1.00 94.44 74 LEU A CA 1
ATOM 579 C C . LEU A 1 74 ? -11.197 -7.857 13.486 1.00 94.44 74 LEU A C 1
ATOM 581 O O . LEU A 1 74 ? -10.314 -7.848 12.629 1.00 94.44 74 LEU A O 1
ATOM 585 N N . GLU A 1 75 ? -11.182 -8.736 14.486 1.00 94.19 75 GLU A N 1
ATOM 586 C CA . GLU A 1 75 ? -10.129 -9.750 14.616 1.00 94.19 75 GLU A CA 1
ATOM 587 C C . GLU A 1 75 ? -10.088 -10.686 13.398 1.00 94.19 75 GLU A C 1
ATOM 589 O O . GLU A 1 75 ? -9.006 -10.996 12.892 1.00 94.19 75 GLU A O 1
ATOM 594 N N . SER A 1 76 ? -11.249 -11.075 12.863 1.00 94.31 76 SER A N 1
ATOM 595 C CA . SER A 1 76 ? -11.331 -11.900 11.652 1.00 94.31 76 SER A CA 1
ATOM 596 C C . SER A 1 76 ? -10.794 -11.180 10.404 1.00 94.31 76 SER A C 1
ATOM 598 O O . SER A 1 76 ? -10.056 -11.775 9.605 1.00 94.31 76 SER A O 1
ATOM 600 N N . ALA A 1 77 ? -11.087 -9.882 10.264 1.00 93.19 77 ALA A N 1
ATOM 601 C CA . ALA A 1 77 ? -10.588 -9.050 9.173 1.00 93.19 77 ALA A CA 1
ATOM 602 C C . ALA A 1 77 ? -9.060 -8.908 9.239 1.00 93.19 77 ALA A C 1
ATOM 604 O O . ALA A 1 77 ? -8.374 -9.025 8.224 1.00 93.19 77 ALA A O 1
ATOM 605 N N . VAL A 1 78 ? -8.510 -8.749 10.444 1.00 93.31 78 VAL A N 1
ATOM 606 C CA . VAL A 1 78 ? -7.064 -8.628 10.684 1.00 93.31 78 VAL A CA 1
ATOM 607 C C . VAL A 1 78 ? -6.338 -9.926 10.351 1.00 93.31 78 VAL A C 1
ATOM 609 O O . VAL A 1 78 ? -5.323 -9.897 9.655 1.00 93.31 78 VAL A O 1
ATOM 612 N N . VAL A 1 79 ? -6.866 -11.073 10.789 1.00 93.38 79 VAL A N 1
ATOM 613 C CA . VAL A 1 79 ? -6.304 -12.389 10.441 1.00 93.38 79 VAL A CA 1
ATOM 614 C C . VAL A 1 79 ? -6.290 -12.578 8.924 1.00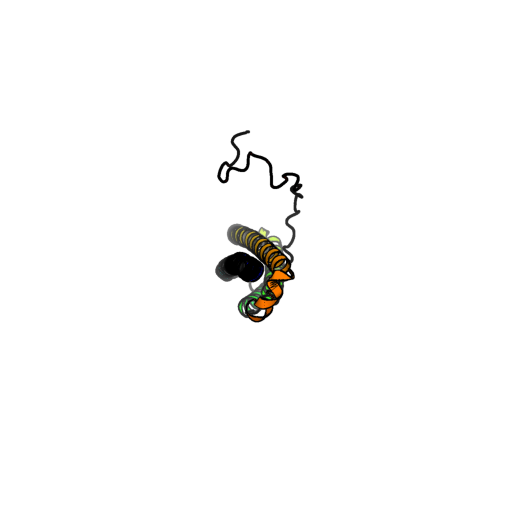 93.38 79 VAL A C 1
ATOM 616 O O . VAL A 1 79 ? -5.287 -13.025 8.364 1.00 93.38 79 VAL A O 1
ATOM 619 N N . THR A 1 80 ? -7.367 -12.177 8.247 1.00 91.94 80 THR A N 1
ATOM 620 C CA . THR A 1 80 ? -7.451 -12.221 6.783 1.00 91.94 80 THR A CA 1
ATOM 621 C C . THR A 1 80 ? -6.390 -11.319 6.144 1.00 91.94 80 THR A C 1
ATOM 623 O O . THR A 1 80 ? -5.616 -11.788 5.309 1.00 91.94 80 THR A O 1
ATOM 626 N N . ALA A 1 81 ? -6.270 -10.062 6.579 1.00 90.62 81 ALA A N 1
ATOM 627 C CA . ALA A 1 81 ? -5.277 -9.111 6.069 1.00 90.62 81 ALA A CA 1
ATOM 628 C C . ALA A 1 81 ? -3.825 -9.572 6.280 1.00 90.62 81 ALA A C 1
ATOM 630 O O . ALA A 1 81 ? -2.973 -9.407 5.398 1.00 90.62 81 ALA A O 1
ATOM 631 N N . GLN A 1 82 ? -3.539 -10.212 7.414 1.00 90.25 82 GLN A N 1
ATOM 632 C CA . GLN A 1 82 ? -2.230 -10.791 7.713 1.00 90.25 82 GLN A CA 1
ATOM 633 C C . GLN A 1 82 ? -1.926 -12.032 6.865 1.00 90.25 82 GLN A C 1
ATOM 635 O O . GLN A 1 82 ? -0.781 -12.218 6.439 1.00 90.25 82 GLN A O 1
ATOM 640 N N . ALA A 1 83 ? -2.934 -12.861 6.585 1.00 89.62 83 ALA A N 1
ATOM 641 C CA . ALA A 1 83 ? -2.786 -14.075 5.786 1.00 89.62 83 ALA A CA 1
ATOM 642 C C . ALA A 1 83 ? -2.526 -13.788 4.297 1.00 89.62 83 ALA A C 1
ATOM 644 O O . ALA A 1 83 ? -1.920 -14.614 3.606 1.00 89.62 83 ALA A O 1
ATOM 645 N N . VAL A 1 84 ? -2.936 -12.621 3.787 1.00 88.38 84 VAL A N 1
ATOM 646 C CA . VAL A 1 84 ? -2.721 -12.258 2.383 1.00 88.38 84 VAL A CA 1
ATOM 647 C C . VAL A 1 84 ? -1.242 -11.988 2.091 1.00 88.38 84 VAL A C 1
ATOM 649 O O . VAL A 1 84 ? -0.633 -11.039 2.601 1.00 88.38 84 VAL A O 1
ATOM 652 N N . ARG A 1 85 ? -0.687 -12.815 1.194 1.00 73.94 85 ARG A N 1
ATOM 653 C CA . ARG A 1 85 ? 0.696 -12.727 0.681 1.00 73.94 85 ARG A CA 1
ATOM 654 C C . ARG A 1 85 ? 0.773 -12.187 -0.753 1.00 73.94 85 ARG A C 1
ATOM 656 O O . ARG A 1 85 ? 1.842 -11.766 -1.195 1.00 73.94 85 ARG A O 1
ATOM 663 N N . THR A 1 86 ? -0.332 -12.224 -1.495 1.00 74.38 86 THR A N 1
ATOM 664 C CA . THR A 1 86 ? -0.451 -11.755 -2.883 1.00 74.38 86 THR A CA 1
ATOM 665 C C . THR A 1 86 ? -0.602 -10.233 -2.944 1.00 74.38 86 THR A C 1
ATOM 667 O O . THR A 1 86 ? -1.148 -9.604 -2.041 1.00 74.38 86 THR A O 1
ATOM 670 N N . ARG A 1 87 ? -0.063 -9.600 -4.001 1.00 71.56 87 ARG A N 1
ATOM 671 C CA . ARG A 1 87 ? 0.011 -8.126 -4.077 1.00 71.56 87 ARG A CA 1
ATOM 672 C C . ARG A 1 87 ? -1.322 -7.449 -4.354 1.00 71.56 87 ARG A C 1
ATOM 674 O O . ARG A 1 87 ? -1.533 -6.378 -3.797 1.00 71.56 87 ARG A O 1
ATOM 681 N N . SER A 1 88 ? -2.139 -8.034 -5.229 1.00 71.75 88 SER A N 1
ATOM 682 C CA . SER A 1 88 ? -3.457 -7.511 -5.604 1.00 71.75 88 SER A CA 1
ATOM 683 C C . SER A 1 88 ? -4.391 -7.510 -4.403 1.00 71.75 88 SER A C 1
ATOM 685 O O . SER A 1 88 ? -4.979 -6.490 -4.071 1.00 71.75 88 SER A O 1
ATOM 687 N N . ASP A 1 89 ? -4.419 -8.634 -3.697 1.00 83.06 89 ASP A N 1
ATOM 688 C CA . ASP A 1 89 ? -5.423 -8.892 -2.667 1.00 83.06 89 ASP A CA 1
ATOM 689 C C . ASP A 1 89 ? -5.058 -8.193 -1.350 1.00 83.06 89 ASP A C 1
ATOM 691 O O . ASP A 1 89 ? -5.903 -8.002 -0.481 1.00 83.06 89 ASP A O 1
ATOM 695 N N . ALA A 1 90 ? -3.788 -7.786 -1.198 1.00 86.00 90 ALA A N 1
ATOM 696 C CA . ALA A 1 90 ? -3.307 -7.102 -0.004 1.00 86.00 90 ALA A CA 1
ATOM 697 C C . ALA A 1 90 ? -4.009 -5.759 0.210 1.00 86.00 90 ALA A C 1
ATOM 699 O O . ALA A 1 90 ? -4.247 -5.398 1.353 1.00 86.00 90 ALA A O 1
ATOM 700 N N . GLY A 1 91 ? -4.327 -5.026 -0.860 1.00 85.25 91 GLY A N 1
ATOM 701 C CA . GLY A 1 91 ? -5.048 -3.761 -0.732 1.00 85.25 91 GLY A CA 1
ATOM 702 C C . GLY A 1 91 ? -6.515 -3.975 -0.353 1.00 85.25 91 GLY A C 1
ATOM 703 O O . GLY A 1 91 ? -6.993 -3.372 0.600 1.00 85.25 91 GLY A O 1
ATOM 704 N N . VAL A 1 92 ? -7.200 -4.918 -1.001 1.00 88.44 92 VAL A N 1
ATOM 705 C CA . VAL A 1 92 ? -8.590 -5.276 -0.665 1.00 88.44 92 VAL A CA 1
ATOM 706 C C . VAL A 1 92 ? -8.728 -5.693 0.802 1.00 88.44 92 VAL A C 1
ATOM 708 O O . VAL A 1 92 ? -9.641 -5.248 1.493 1.00 88.44 92 VAL A O 1
ATOM 711 N N . ALA A 1 93 ? -7.799 -6.509 1.305 1.00 90.94 93 ALA A N 1
ATOM 712 C CA . ALA A 1 93 ? -7.840 -6.951 2.694 1.00 90.94 93 ALA A CA 1
ATOM 713 C C . ALA A 1 93 ? -7.540 -5.818 3.694 1.00 90.94 93 ALA A C 1
ATOM 715 O O . ALA A 1 93 ? -8.150 -5.775 4.761 1.00 90.94 93 ALA A O 1
ATOM 716 N N . GLU A 1 94 ? -6.654 -4.876 3.348 1.00 91.31 94 GLU A N 1
ATOM 717 C CA . GLU A 1 94 ? -6.441 -3.669 4.160 1.00 91.31 94 GLU A CA 1
ATOM 718 C C . GLU A 1 94 ? -7.685 -2.782 4.205 1.00 91.31 94 GLU A C 1
ATOM 720 O O . GLU A 1 94 ? -8.020 -2.271 5.270 1.00 91.31 94 GLU A O 1
ATOM 725 N N . HIS A 1 95 ? -8.398 -2.640 3.086 1.00 90.12 95 HIS A N 1
ATOM 726 C CA . HIS A 1 95 ? -9.642 -1.874 3.030 1.00 90.12 95 HIS A CA 1
ATOM 727 C C . HIS A 1 95 ? -10.729 -2.493 3.922 1.00 90.12 95 HIS A C 1
ATOM 729 O O . HIS A 1 95 ? -11.316 -1.803 4.751 1.00 90.12 95 HIS A O 1
ATOM 735 N N . ALA A 1 96 ? -10.913 -3.816 3.850 1.00 91.19 96 ALA A N 1
ATOM 736 C CA . ALA A 1 96 ? -11.849 -4.527 4.723 1.00 91.19 96 ALA A CA 1
ATOM 737 C C . ALA A 1 96 ? -11.505 -4.364 6.217 1.00 91.19 96 ALA A C 1
ATOM 739 O O . ALA A 1 96 ? -12.395 -4.222 7.057 1.00 91.19 96 ALA A O 1
ATOM 740 N N . MET A 1 97 ? -10.212 -4.347 6.561 1.00 92.25 97 MET A N 1
ATOM 741 C CA . MET A 1 97 ? -9.766 -4.065 7.928 1.00 92.25 97 MET A CA 1
ATOM 742 C C . MET A 1 97 ? -10.086 -2.622 8.343 1.00 92.25 97 MET A C 1
ATOM 744 O O . MET A 1 97 ? -10.510 -2.400 9.475 1.00 92.25 97 MET A O 1
ATOM 748 N N . THR A 1 98 ? -9.923 -1.646 7.447 1.00 92.38 98 THR A N 1
ATOM 749 C CA . THR A 1 98 ? -10.300 -0.244 7.692 1.00 92.38 98 THR A CA 1
ATOM 750 C C . THR A 1 98 ? -11.778 -0.094 8.003 1.00 92.38 98 THR A C 1
ATOM 752 O O . THR A 1 98 ? -12.128 0.567 8.982 1.00 92.38 98 THR A O 1
ATOM 755 N N . ASP A 1 99 ? -12.637 -0.750 7.230 1.00 92.38 99 ASP A N 1
ATOM 756 C CA . ASP A 1 99 ? -14.078 -0.721 7.469 1.00 92.38 99 ASP A CA 1
ATOM 757 C C . ASP A 1 99 ? -14.434 -1.343 8.823 1.00 92.38 99 ASP A C 1
ATOM 759 O O . ASP A 1 99 ? -15.202 -0.763 9.593 1.00 92.38 99 ASP A O 1
ATOM 763 N N . ALA A 1 100 ? -13.810 -2.469 9.179 1.00 93.44 100 ALA A N 1
ATOM 764 C CA . ALA A 1 100 ? -14.020 -3.098 10.480 1.00 93.44 100 ALA A CA 1
ATOM 765 C C . ALA A 1 100 ? -13.564 -2.202 11.651 1.00 93.44 100 ALA A C 1
ATOM 767 O O . ALA A 1 100 ? -14.269 -2.094 12.656 1.00 93.44 100 ALA A O 1
ATOM 768 N N . VAL A 1 101 ? -12.424 -1.508 11.519 1.00 93.94 101 VAL A N 1
ATOM 769 C CA . VAL A 1 101 ? -11.956 -0.536 12.527 1.00 93.94 101 VAL A CA 1
ATOM 770 C C . VAL A 1 101 ? -12.974 0.592 12.702 1.00 93.94 101 VAL A C 1
ATOM 772 O O . VAL A 1 101 ? -13.299 0.944 13.834 1.00 93.94 101 VAL A O 1
ATOM 775 N N . ARG A 1 102 ? -13.535 1.121 11.609 1.00 93.19 102 ARG A N 1
ATOM 776 C CA . ARG A 1 102 ? -14.557 2.182 11.654 1.00 93.19 102 ARG A CA 1
ATOM 777 C C . ARG A 1 102 ? -15.841 1.736 12.348 1.00 93.19 102 ARG A C 1
ATOM 779 O O . ARG A 1 102 ? -16.412 2.496 13.127 1.00 93.19 102 ARG A O 1
ATOM 786 N N . VAL A 1 103 ? -16.278 0.500 12.112 1.00 94.19 103 VAL A N 1
ATOM 787 C CA . VAL A 1 103 ? -17.459 -0.077 12.777 1.00 94.19 103 VAL A CA 1
ATOM 788 C C . VAL A 1 103 ? -17.244 -0.206 14.291 1.00 94.19 103 VAL A C 1
ATOM 790 O O . VAL A 1 103 ? -18.147 0.104 15.078 1.00 94.19 103 VAL A O 1
ATOM 793 N N . VAL A 1 104 ? -16.047 -0.623 14.716 1.00 93.31 104 VAL A N 1
ATOM 794 C CA . VAL A 1 104 ? -15.680 -0.678 16.141 1.00 93.31 104 VAL A CA 1
ATOM 795 C C . VAL A 1 104 ? -15.601 0.729 16.740 1.00 93.31 104 VAL A C 1
ATOM 797 O O . VAL A 1 104 ? -16.172 0.953 17.808 1.00 93.31 104 VAL A O 1
ATOM 800 N N . ALA A 1 105 ? -14.985 1.682 16.034 1.00 91.81 105 ALA A N 1
ATOM 801 C CA . ALA A 1 105 ? -14.880 3.080 16.452 1.00 91.81 105 ALA A CA 1
ATOM 802 C C . ALA A 1 105 ? -16.255 3.721 16.704 1.00 91.81 105 ALA A C 1
ATOM 804 O O . ALA A 1 105 ? -16.492 4.307 17.765 1.00 91.81 105 ALA A O 1
ATOM 805 N N . ALA A 1 106 ? -17.197 3.522 15.777 1.00 91.12 106 ALA A N 1
ATOM 806 C CA . ALA A 1 106 ? -18.574 3.979 15.935 1.00 91.12 106 ALA A CA 1
ATOM 807 C C . ALA A 1 106 ? -19.221 3.412 17.212 1.00 91.12 106 ALA A C 1
ATOM 809 O O . ALA A 1 106 ? -19.851 4.144 17.971 1.00 91.12 106 ALA A O 1
ATOM 810 N N . GLY A 1 107 ? -18.992 2.128 17.510 1.00 89.06 107 GLY A N 1
ATOM 811 C CA . GLY A 1 107 ? -19.486 1.506 18.742 1.00 89.06 107 GLY A CA 1
ATOM 812 C C . GLY A 1 107 ? -18.855 2.076 20.009 1.00 89.06 107 GLY A C 1
ATOM 813 O O . GLY A 1 107 ? -19.543 2.273 21.013 1.00 89.06 107 GLY A O 1
ATOM 814 N N . THR A 1 108 ? -17.550 2.359 19.989 1.00 87.56 108 THR A N 1
ATOM 815 C CA . THR A 1 108 ? -16.884 2.984 21.140 1.00 87.56 108 THR A CA 1
ATOM 816 C C . THR A 1 108 ? -17.425 4.382 21.429 1.00 87.56 108 THR A C 1
ATOM 818 O O . THR A 1 108 ? -17.601 4.721 22.600 1.00 87.56 108 THR A O 1
ATOM 821 N N . TRP A 1 109 ? -17.761 5.165 20.398 1.00 86.38 109 TRP A N 1
ATOM 822 C CA . TRP A 1 109 ? -18.388 6.477 20.576 1.00 86.38 109 TRP A CA 1
ATOM 823 C C . TRP A 1 109 ? -19.836 6.377 21.075 1.00 86.38 109 TRP A C 1
ATOM 825 O O . TRP A 1 109 ? -20.228 7.159 21.939 1.00 86.38 109 TRP A O 1
ATOM 835 N N . GLU A 1 110 ? -20.607 5.377 20.635 1.00 86.50 110 GLU A N 1
ATOM 836 C CA . GLU A 1 110 ? -21.963 5.111 21.151 1.00 86.50 110 GLU A CA 1
ATOM 837 C C . GLU A 1 110 ? -21.974 4.860 22.675 1.00 86.50 110 GLU A C 1
ATOM 839 O O . GLU A 1 110 ? -22.904 5.277 23.367 1.00 86.50 110 GLU A O 1
ATOM 844 N N . LYS A 1 111 ? -20.926 4.230 23.228 1.00 81.12 111 LYS A N 1
ATOM 845 C CA . LYS A 1 111 ? -20.785 3.960 24.676 1.00 81.12 111 LYS A CA 1
ATOM 846 C C . LYS A 1 111 ? -19.964 5.008 25.443 1.00 81.12 111 LYS A C 1
ATOM 848 O O . LYS A 1 111 ? -19.658 4.806 26.622 1.00 81.12 111 LYS A O 1
ATOM 853 N N . ALA A 1 112 ? -19.623 6.137 24.819 1.00 73.31 112 ALA A N 1
ATOM 854 C CA . ALA A 1 112 ? -18.692 7.115 25.385 1.00 73.31 112 ALA A CA 1
ATOM 855 C C . ALA A 1 112 ? -19.127 7.702 26.743 1.00 73.31 112 ALA A C 1
ATOM 857 O O . ALA A 1 112 ? -18.279 8.055 27.563 1.00 73.31 112 ALA A O 1
ATOM 858 N N . ALA A 1 113 ? -20.435 7.745 27.018 1.00 66.94 113 ALA A N 1
ATOM 859 C CA . ALA A 1 113 ? -21.003 8.344 28.227 1.00 66.94 113 ALA A CA 1
ATOM 860 C C . ALA A 1 113 ? -20.560 7.683 29.551 1.00 66.94 113 ALA A C 1
ATOM 862 O O . ALA A 1 113 ? -20.658 8.312 30.601 1.00 66.94 113 ALA A O 1
ATOM 863 N N . THR A 1 114 ? -20.083 6.432 29.532 1.00 66.69 114 THR A N 1
ATOM 864 C CA . THR A 1 114 ? -19.808 5.657 30.759 1.00 66.69 114 THR A CA 1
ATOM 865 C C . THR A 1 114 ? -18.329 5.491 31.116 1.00 66.69 114 THR A C 1
ATOM 867 O O . THR A 1 114 ? -18.031 5.094 32.240 1.00 66.69 114 THR A O 1
ATOM 870 N N . ALA A 1 115 ? -17.390 5.757 30.199 1.00 66.06 115 ALA A N 1
ATOM 871 C CA . ALA A 1 115 ? -15.982 5.367 30.372 1.00 66.06 115 ALA A CA 1
ATOM 872 C C . ALA A 1 115 ? -14.989 6.350 29.724 1.00 66.06 115 ALA A C 1
ATOM 874 O O . ALA A 1 115 ? -14.171 5.970 28.887 1.00 66.06 115 ALA A O 1
ATOM 875 N N . GLU A 1 116 ? -15.035 7.616 30.138 1.00 78.25 116 GLU A N 1
ATOM 876 C CA . GLU A 1 116 ? -14.350 8.730 29.466 1.00 78.25 116 GLU A CA 1
ATOM 877 C C . GLU A 1 116 ? -12.837 8.511 29.245 1.00 78.25 116 GLU A C 1
ATOM 879 O O . GLU A 1 116 ? -12.328 8.764 28.157 1.00 78.25 116 GLU A O 1
ATOM 884 N N . ALA A 1 117 ? -12.107 7.967 30.227 1.00 82.75 117 ALA A N 1
ATOM 885 C CA . ALA A 1 117 ? -10.669 7.705 30.085 1.00 82.75 117 ALA A CA 1
ATOM 886 C C . ALA A 1 117 ? -10.344 6.557 29.107 1.00 82.75 117 ALA A C 1
ATOM 888 O O . ALA A 1 117 ? -9.390 6.655 28.336 1.00 82.75 117 ALA A O 1
ATOM 889 N N . ALA A 1 118 ? -11.127 5.474 29.123 1.00 82.25 118 ALA A N 1
ATOM 890 C CA . ALA A 1 118 ? -10.918 4.339 28.221 1.00 82.25 118 ALA A CA 1
ATOM 891 C C . ALA A 1 118 ? -11.288 4.697 26.775 1.00 82.25 118 ALA A C 1
ATOM 893 O O . ALA A 1 118 ? -10.612 4.266 25.844 1.00 82.25 118 ALA A O 1
ATOM 894 N N . VAL A 1 119 ? -12.322 5.526 26.608 1.00 85.94 119 VAL A N 1
ATOM 895 C CA . VAL A 1 119 ? -12.756 6.063 25.315 1.00 85.94 119 VAL A CA 1
ATOM 896 C C . VAL A 1 119 ? -11.681 6.972 24.730 1.00 85.94 119 VAL A C 1
ATOM 898 O O . VAL A 1 119 ? -11.285 6.749 23.595 1.00 85.94 119 VAL A O 1
ATOM 901 N N . ARG A 1 120 ? -11.132 7.916 25.511 1.00 87.50 120 ARG A N 1
ATOM 902 C CA . ARG A 1 120 ? -10.029 8.786 25.056 1.00 87.50 120 ARG A CA 1
ATOM 903 C C . ARG A 1 120 ? -8.809 7.987 24.596 1.00 87.50 120 ARG A C 1
ATOM 905 O O . ARG A 1 120 ? -8.265 8.261 23.540 1.00 87.50 120 ARG A O 1
ATOM 912 N N . PHE A 1 121 ? -8.417 6.952 25.341 1.00 89.62 121 PHE A N 1
ATOM 913 C CA . PHE A 1 121 ? -7.294 6.103 24.935 1.00 89.62 121 PHE A CA 1
ATOM 914 C C . PHE A 1 121 ? -7.571 5.318 23.639 1.00 89.62 121 PHE A C 1
ATOM 916 O O . PHE A 1 121 ? -6.674 5.146 22.815 1.00 89.62 121 PHE A O 1
ATOM 923 N N . ALA A 1 122 ? -8.799 4.824 23.449 1.00 89.44 122 ALA A N 1
ATOM 924 C CA . ALA A 1 122 ? -9.192 4.162 22.205 1.00 89.44 122 ALA A CA 1
ATOM 925 C C . ALA A 1 122 ? -9.225 5.143 21.018 1.00 89.44 122 ALA A C 1
ATOM 927 O O . ALA A 1 122 ? -8.838 4.765 19.914 1.00 89.44 122 ALA A O 1
ATOM 928 N N . ASP A 1 123 ? -9.634 6.388 21.261 1.00 90.31 123 ASP A N 1
ATOM 929 C CA . ASP A 1 123 ? -9.663 7.481 20.287 1.00 90.31 123 ASP A CA 1
ATOM 930 C C . ASP A 1 123 ? -8.246 7.895 19.852 1.00 90.31 123 ASP A C 1
ATOM 932 O O . ASP A 1 123 ? -7.946 7.923 18.661 1.00 90.31 123 ASP A O 1
ATOM 936 N N . ASP A 1 124 ? -7.316 8.060 20.800 1.00 91.88 124 ASP A N 1
ATOM 937 C CA . ASP A 1 124 ? -5.902 8.342 20.506 1.00 91.88 124 ASP A CA 1
ATOM 938 C C . ASP A 1 124 ? -5.268 7.257 19.612 1.00 91.88 124 ASP A C 1
ATOM 940 O O . ASP A 1 124 ? -4.446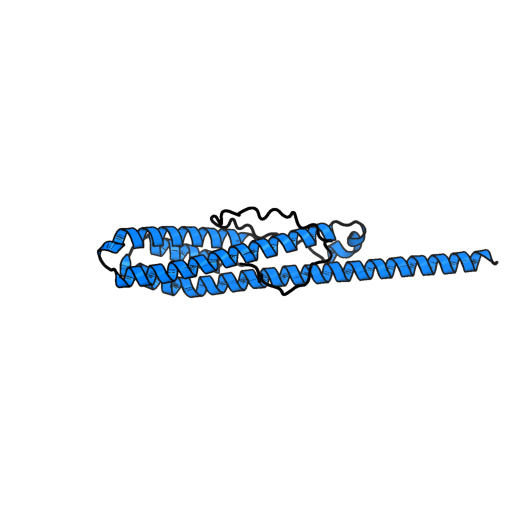 7.541 18.734 1.00 91.88 124 ASP A O 1
ATOM 944 N N . LEU A 1 125 ? -5.638 5.989 19.828 1.00 93.50 125 LEU A N 1
ATOM 945 C CA . LEU A 1 125 ? -5.194 4.865 18.998 1.00 93.50 125 LEU A CA 1
ATOM 946 C C . LEU A 1 125 ? -5.867 4.855 17.625 1.00 93.50 125 LEU A C 1
ATOM 948 O O . LEU A 1 125 ? -5.220 4.493 16.642 1.00 93.50 125 LEU A O 1
ATOM 952 N N . LEU A 1 126 ? -7.137 5.250 17.545 1.00 93.06 126 LEU A N 1
ATOM 953 C CA . LEU A 1 126 ? -7.851 5.388 16.281 1.00 93.06 126 LEU A CA 1
ATOM 954 C C . LEU A 1 126 ? -7.179 6.442 15.395 1.00 93.06 126 LEU A C 1
ATOM 956 O O . LEU A 1 126 ? -6.875 6.147 14.243 1.00 93.06 126 LEU A O 1
ATOM 960 N N . VAL A 1 127 ? -6.831 7.605 15.953 1.00 92.38 127 VAL A N 1
ATOM 961 C CA . VAL A 1 127 ? -6.095 8.661 15.235 1.00 92.38 127 VAL A CA 1
ATOM 962 C C . VAL A 1 127 ? -4.756 8.141 14.697 1.00 92.38 127 VAL A C 1
ATOM 964 O O . VAL A 1 127 ? -4.384 8.416 13.555 1.00 92.38 127 VAL A O 1
ATOM 967 N N . GLN A 1 128 ? -4.028 7.337 15.479 1.00 93.81 128 GLN A N 1
ATOM 968 C CA . GLN A 1 128 ? -2.791 6.703 15.003 1.00 93.81 128 GLN A CA 1
ATOM 969 C C . GLN A 1 128 ? -3.054 5.699 13.872 1.00 93.81 128 GLN A C 1
ATOM 971 O O . GLN A 1 128 ? -2.315 5.677 12.885 1.00 93.81 128 GLN A O 1
ATOM 976 N N . LEU A 1 129 ? -4.103 4.879 13.982 1.00 93.62 129 LEU A N 1
ATOM 977 C CA . LEU A 1 129 ? -4.500 3.9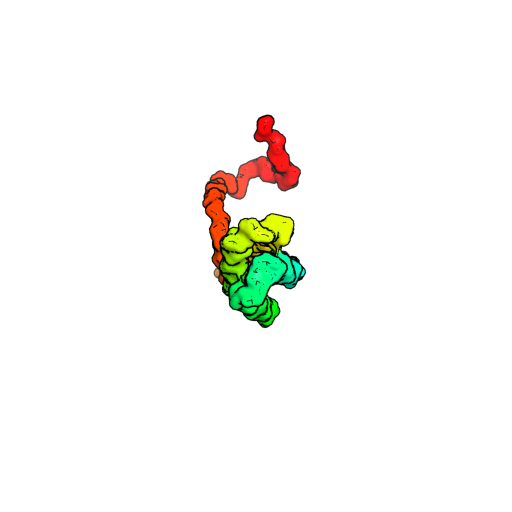41 12.929 1.00 93.62 129 LEU A CA 1
ATOM 978 C C . LEU A 1 129 ? -4.893 4.667 11.635 1.00 93.62 129 LEU A C 1
ATOM 980 O O . LEU A 1 129 ? -4.520 4.203 10.559 1.00 93.62 129 LEU A O 1
ATOM 984 N N . GLU A 1 130 ? -5.578 5.807 11.725 1.00 91.81 130 GLU A N 1
ATOM 985 C CA . GLU A 1 130 ? -5.931 6.663 10.583 1.00 91.81 130 GLU A CA 1
ATOM 986 C C . GLU A 1 130 ? -4.703 7.327 9.947 1.00 91.81 130 GLU A C 1
ATOM 988 O O . GLU A 1 130 ? -4.580 7.387 8.718 1.00 91.81 130 GLU A O 1
ATOM 993 N N . ALA A 1 131 ? -3.739 7.767 10.759 1.00 91.31 131 ALA A N 1
ATOM 994 C CA . ALA A 1 131 ? -2.464 8.273 10.257 1.00 91.31 131 ALA A CA 1
ATOM 995 C C . ALA A 1 131 ? -1.697 7.184 9.483 1.00 91.31 131 ALA A C 1
ATOM 997 O O . ALA A 1 131 ? -1.156 7.437 8.400 1.00 91.31 131 ALA A O 1
ATOM 998 N N . HIS A 1 132 ? -1.693 5.949 9.995 1.00 92.44 132 HIS A N 1
ATOM 999 C CA . HIS A 1 132 ? -1.117 4.807 9.289 1.00 92.44 132 HIS A CA 1
ATOM 1000 C C . HIS A 1 132 ? -1.885 4.457 8.012 1.00 92.44 132 HIS A C 1
ATOM 1002 O O . HIS A 1 132 ? -1.250 4.171 6.999 1.00 92.44 132 HIS A O 1
ATOM 1008 N N . GLU A 1 133 ? -3.213 4.536 8.023 1.00 91.44 133 GLU A N 1
ATOM 1009 C CA . GLU A 1 133 ? -4.053 4.326 6.839 1.00 91.44 133 GLU A CA 1
ATOM 1010 C C . GLU A 1 133 ? -3.730 5.332 5.729 1.00 91.44 133 GLU A C 1
ATOM 1012 O O . GLU A 1 133 ? -3.495 4.967 4.575 1.00 91.44 133 GLU A O 1
ATOM 1017 N N . THR A 1 134 ? -3.598 6.607 6.093 1.00 90.75 134 THR A N 1
ATOM 1018 C CA . THR A 1 134 ? -3.167 7.665 5.172 1.00 90.75 134 THR A CA 1
ATOM 1019 C C . THR A 1 134 ? -1.798 7.355 4.565 1.00 90.75 134 THR A C 1
ATOM 1021 O O . THR A 1 134 ? -1.587 7.505 3.355 1.00 90.75 134 THR A O 1
ATOM 1024 N N . HIS A 1 135 ? -0.861 6.884 5.391 1.00 90.94 135 HIS A N 1
ATOM 1025 C CA . HIS A 1 135 ? 0.471 6.505 4.934 1.00 90.94 135 HIS A CA 1
ATOM 1026 C C . HIS A 1 135 ? 0.443 5.292 3.989 1.00 90.94 135 HIS A C 1
ATOM 1028 O O . HIS A 1 135 ? 1.132 5.300 2.965 1.00 90.94 135 HIS A O 1
ATOM 1034 N N . ILE A 1 136 ? -0.393 4.288 4.275 1.00 91.50 136 ILE A N 1
ATOM 1035 C CA . ILE A 1 136 ? -0.632 3.138 3.392 1.00 91.50 136 ILE A CA 1
ATOM 1036 C C . ILE A 1 136 ? -1.173 3.617 2.041 1.00 91.50 136 ILE A C 1
ATOM 1038 O O . ILE A 1 136 ? -0.619 3.254 1.001 1.00 91.50 136 ILE A O 1
ATOM 1042 N N . GLY A 1 137 ? -2.182 4.494 2.035 1.00 90.12 137 GLY A N 1
ATOM 1043 C CA . GLY A 1 137 ? -2.731 5.063 0.804 1.00 90.12 137 GLY A CA 1
ATOM 1044 C C . GLY A 1 137 ? -1.693 5.818 -0.024 1.00 90.12 137 GLY A C 1
ATOM 1045 O O . GLY A 1 137 ? -1.594 5.610 -1.237 1.00 90.12 137 GLY A O 1
ATOM 1046 N N . ALA A 1 138 ? -0.852 6.633 0.617 1.00 90.06 138 ALA A N 1
ATOM 1047 C CA . ALA A 1 138 ? 0.258 7.307 -0.056 1.00 90.06 138 ALA A CA 1
ATOM 1048 C C . ALA A 1 138 ? 1.271 6.312 -0.654 1.00 90.06 138 ALA A C 1
ATOM 1050 O O . ALA A 1 138 ? 1.676 6.465 -1.813 1.00 90.06 138 ALA A O 1
ATOM 1051 N N . ALA A 1 139 ? 1.637 5.263 0.089 1.00 90.56 139 ALA A N 1
ATOM 1052 C CA . ALA A 1 139 ? 2.547 4.221 -0.380 1.00 90.56 139 ALA A CA 1
ATOM 1053 C C . ALA A 1 139 ? 1.975 3.452 -1.585 1.00 90.56 139 ALA A C 1
ATOM 1055 O O . ALA A 1 139 ? 2.693 3.215 -2.562 1.00 90.56 139 ALA A O 1
ATOM 1056 N N . VAL A 1 140 ? 0.675 3.126 -1.576 1.00 90.88 14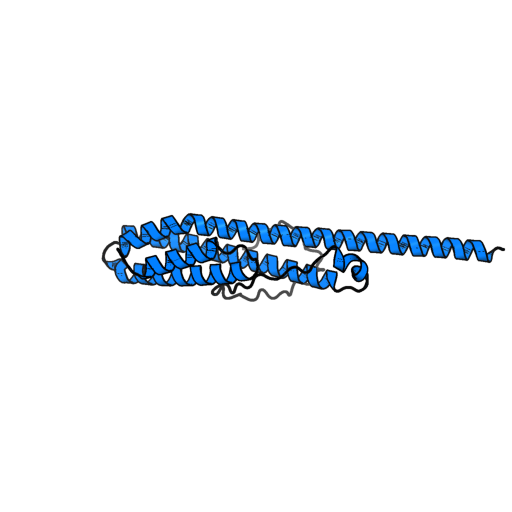0 VAL A N 1
ATOM 1057 C CA . VAL A 1 140 ? 0.010 2.488 -2.723 1.00 90.88 140 VAL A CA 1
ATOM 1058 C C . VAL A 1 140 ? 0.000 3.409 -3.940 1.00 90.88 140 VAL A C 1
ATOM 1060 O O . VAL A 1 140 ? 0.372 2.970 -5.032 1.00 90.88 140 VAL A O 1
ATOM 1063 N N . ARG A 1 141 ? -0.355 4.692 -3.782 1.00 90.31 141 ARG A N 1
ATOM 1064 C CA . ARG A 1 141 ? -0.320 5.658 -4.895 1.00 90.31 141 ARG A CA 1
ATOM 1065 C C . ARG A 1 141 ? 1.079 5.751 -5.504 1.00 90.31 141 ARG A C 1
ATOM 1067 O O . ARG A 1 141 ? 1.216 5.679 -6.729 1.00 90.31 141 ARG A O 1
ATOM 1074 N N . HIS A 1 142 ? 2.115 5.839 -4.667 1.00 90.25 142 HIS A N 1
ATOM 1075 C CA . HIS A 1 142 ? 3.508 5.875 -5.114 1.00 90.25 142 HIS A CA 1
ATOM 1076 C C . HIS A 1 142 ? 3.924 4.587 -5.849 1.00 90.25 142 HIS A C 1
ATOM 1078 O O . HIS A 1 142 ? 4.542 4.640 -6.923 1.00 90.25 142 HIS A O 1
ATOM 1084 N N . HIS A 1 143 ? 3.532 3.422 -5.327 1.00 91.06 143 HIS A N 1
ATOM 1085 C CA . HIS A 1 143 ? 3.767 2.136 -5.977 1.00 91.06 143 HIS A CA 1
ATOM 1086 C C . HIS A 1 143 ? 3.071 2.057 -7.340 1.00 91.06 143 HIS A C 1
ATOM 1088 O O . HIS A 1 143 ? 3.721 1.776 -8.347 1.00 91.06 143 HIS A O 1
ATOM 1094 N N . ASN A 1 144 ? 1.779 2.381 -7.405 1.00 91.31 144 ASN A N 1
ATOM 1095 C CA . ASN A 1 144 ? 0.994 2.326 -8.635 1.00 91.31 144 ASN A CA 1
ATOM 1096 C C . ASN A 1 144 ? 1.514 3.325 -9.682 1.00 91.31 144 ASN A C 1
ATOM 1098 O O . ASN A 1 144 ? 1.595 2.990 -10.866 1.00 91.31 144 ASN A O 1
ATOM 1102 N N . ALA A 1 145 ? 1.958 4.517 -9.270 1.00 90.44 145 ALA A N 1
ATOM 1103 C CA . ALA A 1 145 ? 2.641 5.462 -10.154 1.00 90.44 145 ALA A CA 1
ATOM 1104 C C . ALA A 1 145 ? 3.944 4.878 -10.735 1.00 90.44 145 ALA A C 1
ATOM 1106 O O . ALA A 1 145 ? 4.181 4.979 -11.945 1.00 90.44 145 ALA A O 1
ATOM 1107 N N . SER A 1 146 ? 4.748 4.208 -9.905 1.00 89.50 146 SER A N 1
ATOM 1108 C CA . SER A 1 146 ? 5.980 3.529 -10.330 1.00 89.50 146 SER A CA 1
ATOM 1109 C C . SER A 1 146 ? 5.701 2.375 -11.295 1.00 89.50 146 SER A C 1
ATOM 1111 O O . SER A 1 146 ? 6.362 2.267 -12.331 1.00 89.50 146 SER A O 1
ATOM 1113 N N . VAL A 1 147 ? 4.663 1.574 -11.027 1.00 91.19 147 VAL A N 1
ATOM 1114 C CA . VAL A 1 147 ? 4.195 0.502 -11.918 1.00 91.19 147 VAL A CA 1
ATOM 1115 C C . VAL A 1 147 ? 3.771 1.066 -13.274 1.00 91.19 147 VAL A C 1
ATOM 1117 O O . VAL A 1 147 ? 4.255 0.596 -14.302 1.00 91.19 147 VAL A O 1
ATOM 1120 N N . ARG A 1 148 ? 2.955 2.129 -13.316 1.00 91.12 148 ARG A N 1
ATOM 1121 C CA . ARG A 1 148 ? 2.568 2.788 -14.579 1.00 91.12 148 ARG A CA 1
ATOM 1122 C C . ARG A 1 148 ? 3.787 3.289 -15.355 1.00 91.12 148 ARG A C 1
ATOM 1124 O O . ARG A 1 148 ? 3.873 3.110 -16.572 1.00 91.12 148 ARG A O 1
ATOM 1131 N N . ALA A 1 149 ? 4.748 3.901 -14.665 1.00 88.25 149 ALA A N 1
ATOM 1132 C CA . ALA A 1 149 ? 5.977 4.392 -15.279 1.00 88.25 149 ALA A CA 1
ATOM 1133 C C . ALA A 1 149 ? 6.870 3.251 -15.805 1.00 88.25 149 ALA A C 1
ATOM 1135 O O . ALA A 1 149 ? 7.533 3.410 -16.835 1.00 88.25 149 ALA A O 1
ATOM 1136 N N . TYR A 1 150 ? 6.885 2.101 -15.130 1.00 89.75 150 TYR A N 1
ATOM 1137 C CA . TYR A 1 150 ? 7.557 0.885 -15.580 1.00 89.75 150 TYR A CA 1
ATOM 1138 C C . TYR A 1 150 ? 6.866 0.285 -16.813 1.00 89.75 150 TYR A C 1
ATOM 1140 O O . TYR A 1 150 ? 7.528 0.072 -17.831 1.00 89.75 150 TYR A O 1
ATOM 1148 N N . THR A 1 151 ? 5.541 0.119 -16.784 1.00 89.56 151 THR A N 1
ATOM 1149 C CA . THR A 1 151 ? 4.748 -0.417 -17.902 1.00 89.56 151 THR A CA 1
ATOM 1150 C C . THR A 1 151 ? 4.899 0.431 -19.163 1.00 89.56 151 THR A C 1
ATOM 1152 O O . THR A 1 151 ? 5.202 -0.107 -20.227 1.00 89.56 151 THR A O 1
ATOM 1155 N N . ARG A 1 152 ? 4.817 1.768 -19.053 1.00 88.44 152 ARG A N 1
ATOM 1156 C CA . ARG A 1 152 ? 5.057 2.679 -20.191 1.00 88.44 152 ARG A CA 1
ATOM 1157 C C . ARG A 1 152 ? 6.455 2.536 -20.790 1.00 88.44 152 ARG A C 1
ATOM 1159 O O . ARG A 1 152 ? 6.626 2.678 -21.998 1.00 88.44 152 ARG A O 1
ATOM 1166 N N . ARG A 1 153 ? 7.476 2.296 -19.961 1.00 85.88 153 ARG A N 1
ATOM 1167 C CA . ARG A 1 153 ? 8.852 2.105 -20.445 1.00 85.88 153 ARG A CA 1
ATOM 1168 C C . ARG A 1 153 ? 9.037 0.740 -21.094 1.00 85.88 153 ARG A C 1
ATOM 1170 O O . ARG A 1 153 ? 9.716 0.680 -22.112 1.00 85.88 153 ARG A O 1
ATOM 1177 N N . ARG A 1 154 ? 8.415 -0.305 -20.544 1.00 87.31 154 ARG A N 1
ATOM 1178 C CA . ARG A 1 154 ? 8.428 -1.670 -21.086 1.00 87.31 154 ARG A CA 1
ATOM 1179 C C . ARG A 1 154 ? 7.707 -1.768 -22.434 1.00 87.31 154 ARG A C 1
ATOM 1181 O O . ARG A 1 154 ? 8.199 -2.461 -23.314 1.00 87.31 154 ARG A O 1
ATOM 1188 N N . ALA A 1 155 ? 6.625 -1.015 -22.632 1.00 86.75 155 ALA A N 1
ATOM 1189 C CA . ALA A 1 155 ? 5.842 -1.010 -23.872 1.00 86.75 155 ALA A CA 1
ATOM 1190 C C . ALA A 1 155 ? 6.576 -0.430 -25.103 1.00 86.75 155 ALA A C 1
ATOM 1192 O O . ALA A 1 155 ? 6.048 -0.465 -26.212 1.00 86.75 155 ALA A O 1
ATOM 1193 N N . ARG A 1 156 ? 7.784 0.130 -24.947 1.00 85.94 156 ARG A N 1
ATOM 1194 C CA . ARG A 1 156 ? 8.543 0.690 -26.073 1.00 85.94 156 ARG A CA 1
ATOM 1195 C C . ARG A 1 156 ? 9.075 -0.427 -26.978 1.00 85.94 156 ARG A C 1
ATOM 1197 O O . ARG A 1 156 ? 9.528 -1.464 -26.508 1.00 85.94 156 ARG A O 1
ATOM 1204 N N . ILE A 1 157 ? 9.117 -0.173 -28.286 1.00 80.19 157 ILE A N 1
ATOM 1205 C CA . ILE A 1 157 ? 9.622 -1.139 -29.284 1.00 80.19 157 ILE A CA 1
ATOM 1206 C C . ILE A 1 157 ? 11.067 -1.540 -28.971 1.00 80.19 157 ILE A C 1
ATOM 1208 O O . ILE A 1 157 ? 11.412 -2.715 -28.965 1.00 80.19 157 ILE A O 1
ATOM 1212 N N . LEU A 1 158 ? 11.908 -0.571 -28.604 1.00 78.44 158 LEU A N 1
ATOM 1213 C CA . LEU A 1 158 ? 13.298 -0.849 -28.251 1.00 78.44 158 LEU A CA 1
ATOM 1214 C C . LEU A 1 158 ? 13.443 -1.749 -27.018 1.00 78.44 158 LEU A C 1
ATOM 1216 O O . LEU A 1 158 ? 14.515 -2.309 -26.851 1.00 78.44 158 LEU A O 1
ATOM 1220 N N . SER A 1 159 ? 12.410 -1.915 -26.176 1.00 78.69 159 SER A N 1
ATOM 1221 C CA . SER A 1 159 ? 12.446 -2.807 -25.010 1.00 78.69 159 SER A CA 1
ATOM 1222 C C . SER A 1 159 ? 11.925 -4.229 -25.257 1.00 78.69 159 SER A C 1
ATOM 1224 O O . SER A 1 159 ? 11.996 -5.063 -24.350 1.00 78.69 159 SER A O 1
ATOM 1226 N N . LEU A 1 160 ? 11.465 -4.544 -26.475 1.00 81.31 160 LEU A N 1
ATOM 1227 C CA . LEU A 1 160 ? 11.067 -5.893 -26.907 1.00 81.31 160 LEU A CA 1
ATOM 1228 C C . LEU A 1 160 ? 12.045 -7.011 -26.497 1.00 81.31 160 LEU A C 1
ATOM 1230 O O . LEU A 1 160 ? 11.581 -7.962 -25.862 1.00 81.31 160 LEU A O 1
ATOM 1234 N N . PRO A 1 161 ? 13.373 -6.903 -26.723 1.00 82.75 161 PRO A N 1
ATOM 1235 C CA . PRO A 1 161 ? 14.297 -7.996 -26.404 1.00 82.75 161 PRO A CA 1
ATOM 1236 C C . PRO A 1 161 ? 14.385 -8.332 -24.906 1.00 82.75 161 PRO A C 1
ATOM 1238 O O . PRO A 1 161 ? 14.857 -9.408 -24.552 1.00 82.75 161 PRO A O 1
ATOM 1241 N N . TRP A 1 162 ? 13.904 -7.462 -24.010 1.00 84.00 162 TRP A N 1
ATOM 1242 C CA . TRP A 1 162 ? 13.962 -7.686 -22.560 1.00 84.00 162 TRP A CA 1
ATOM 1243 C C . TRP A 1 162 ? 12.633 -8.077 -21.911 1.00 84.00 162 TRP A C 1
ATOM 1245 O O . TRP A 1 162 ? 12.584 -8.208 -20.687 1.00 84.00 162 TRP A O 1
ATOM 1255 N N . HIS A 1 163 ? 11.566 -8.311 -22.681 1.00 81.12 163 HIS A N 1
ATOM 1256 C CA . HIS A 1 163 ? 10.259 -8.673 -22.112 1.00 81.12 163 HIS A CA 1
ATOM 1257 C C . HIS A 1 163 ? 10.284 -9.978 -21.302 1.00 81.12 163 HIS A C 1
ATOM 1259 O O . HIS A 1 163 ? 9.518 -10.100 -20.349 1.00 81.12 163 HIS A O 1
ATOM 1265 N N . GLY A 1 164 ? 11.184 -10.915 -21.630 1.00 78.19 164 GLY A N 1
ATOM 1266 C CA . GLY A 1 164 ? 11.372 -12.153 -20.864 1.00 78.19 164 GLY A CA 1
ATOM 1267 C C . GLY A 1 164 ? 12.095 -11.961 -19.524 1.00 78.19 164 GLY A C 1
ATOM 1268 O O . GLY A 1 164 ? 11.809 -12.663 -18.562 1.00 78.19 164 GLY A O 1
ATOM 1269 N N . VAL A 1 165 ? 13.001 -10.982 -19.424 1.00 83.19 165 VAL A N 1
ATOM 1270 C CA . VAL A 1 165 ? 13.764 -10.695 -18.187 1.00 83.19 165 VAL A CA 1
ATOM 1271 C C . VAL A 1 165 ? 12.975 -9.780 -17.242 1.00 83.19 165 VAL A C 1
ATOM 1273 O O . VAL A 1 165 ? 13.095 -9.849 -16.011 1.00 83.19 165 VAL A O 1
ATOM 1276 N N . TYR A 1 166 ? 12.159 -8.905 -17.826 1.00 84.56 166 TYR A N 1
ATOM 1277 C CA . TYR A 1 166 ? 11.383 -7.884 -17.140 1.00 84.56 166 TYR A CA 1
ATOM 1278 C C . TYR A 1 166 ? 9.894 -8.190 -17.268 1.00 84.56 166 TYR A C 1
ATOM 1280 O O . TYR A 1 166 ? 9.188 -7.670 -18.139 1.00 84.56 166 TYR A O 1
ATOM 1288 N N . ALA A 1 167 ? 9.439 -9.053 -16.359 1.00 86.00 167 ALA A N 1
ATOM 1289 C CA . ALA A 1 167 ? 8.040 -9.416 -16.209 1.00 86.00 167 ALA A CA 1
ATOM 1290 C C . ALA A 1 167 ? 7.172 -8.199 -15.868 1.00 86.00 167 ALA A C 1
ATOM 1292 O O . ALA A 1 167 ? 7.646 -7.181 -15.348 1.00 86.00 167 ALA A O 1
ATOM 1293 N N . GLU A 1 168 ? 5.888 -8.324 -16.176 1.00 86.81 168 GLU A N 1
ATOM 1294 C CA . GLU A 1 168 ? 4.885 -7.349 -15.781 1.00 86.81 168 GLU A CA 1
ATOM 1295 C C . GLU A 1 168 ? 4.755 -7.289 -14.256 1.00 86.81 168 GLU A C 1
ATOM 1297 O O . GLU A 1 168 ? 4.921 -8.287 -13.553 1.00 86.81 168 GLU A O 1
ATOM 1302 N N . ILE A 1 169 ? 4.509 -6.085 -13.746 1.00 86.00 169 ILE A N 1
ATOM 1303 C CA . ILE A 1 169 ? 4.264 -5.847 -12.330 1.00 86.00 169 ILE A CA 1
ATOM 1304 C C . ILE A 1 169 ? 2.828 -5.353 -12.215 1.00 86.00 169 ILE A C 1
ATOM 1306 O O . ILE A 1 169 ? 2.463 -4.381 -12.871 1.00 86.00 169 ILE A O 1
ATOM 1310 N N . THR A 1 170 ? 2.028 -6.027 -11.397 1.00 86.50 170 THR A N 1
ATOM 1311 C CA . THR A 1 170 ? 0.632 -5.664 -11.155 1.00 86.50 170 THR A CA 1
ATOM 1312 C C . THR A 1 170 ? 0.533 -4.499 -10.177 1.00 86.50 170 THR A C 1
ATOM 1314 O O . THR A 1 170 ? 1.362 -4.363 -9.273 1.00 86.50 170 THR A O 1
ATOM 1317 N N . GLN A 1 171 ? -0.486 -3.662 -10.366 1.00 87.81 171 GLN A N 1
ATOM 1318 C CA . GLN A 1 171 ? -0.845 -2.608 -9.416 1.00 87.81 171 GLN A CA 1
ATOM 1319 C C . GLN A 1 171 ? -1.492 -3.220 -8.167 1.00 87.81 171 GLN A C 1
ATOM 1321 O O . GLN A 1 171 ? -1.980 -4.352 -8.201 1.00 87.81 171 GLN A O 1
ATOM 1326 N N . ILE A 1 172 ? -1.452 -2.478 -7.063 1.00 86.00 172 ILE A N 1
ATOM 1327 C CA . ILE A 1 172 ? -2.173 -2.823 -5.835 1.00 86.00 172 ILE A CA 1
ATOM 1328 C C . ILE A 1 172 ? -3.553 -2.188 -5.942 1.00 86.00 172 ILE A C 1
ATOM 1330 O O . ILE A 1 172 ? -3.645 -0.978 -6.169 1.00 86.00 172 ILE A O 1
ATOM 1334 N N . ASP A 1 173 ? -4.591 -3.004 -5.794 1.00 83.44 173 ASP A N 1
ATOM 1335 C CA . ASP A 1 173 ? -5.967 -2.528 -5.767 1.00 83.44 173 ASP A CA 1
ATOM 1336 C C . ASP A 1 173 ? -6.321 -2.114 -4.341 1.00 83.44 173 ASP A C 1
ATOM 1338 O O . ASP A 1 173 ? -6.460 -2.949 -3.449 1.00 83.44 173 ASP A O 1
ATOM 1342 N N . TYR A 1 174 ? -6.338 -0.808 -4.111 1.00 78.69 174 TYR A N 1
ATOM 1343 C CA . TYR A 1 174 ? -6.628 -0.213 -2.818 1.00 78.69 174 TYR A CA 1
ATOM 1344 C C . TYR A 1 174 ? -7.248 1.157 -3.059 1.00 78.69 174 TYR A C 1
ATOM 1346 O O . TYR A 1 174 ? -6.588 2.067 -3.575 1.00 78.69 174 TYR A O 1
ATOM 1354 N N . ALA A 1 175 ? -8.516 1.286 -2.689 1.00 66.94 175 ALA A N 1
ATOM 1355 C CA . ALA A 1 175 ? -9.208 2.557 -2.638 1.00 66.94 175 ALA A CA 1
ATOM 1356 C C . ALA A 1 175 ? -9.039 3.117 -1.216 1.00 66.94 175 ALA A C 1
ATOM 1358 O O . ALA A 1 175 ? -9.642 2.575 -0.285 1.00 66.94 175 ALA A O 1
ATOM 1359 N N . PRO A 1 176 ? -8.201 4.149 -1.003 1.00 59.53 176 PRO A N 1
ATOM 1360 C CA . PRO A 1 176 ? -8.196 4.832 0.278 1.00 59.53 176 PRO A CA 1
ATOM 1361 C C . PRO A 1 176 ? -9.592 5.402 0.516 1.00 59.53 176 PRO A C 1
ATOM 1363 O O . PRO A 1 176 ? -10.212 5.962 -0.389 1.00 59.53 176 PRO A O 1
ATOM 1366 N N . SER A 1 177 ? -10.082 5.260 1.738 1.00 56.22 177 SER A N 1
ATOM 1367 C CA . SER A 1 177 ? -11.301 5.919 2.165 1.00 56.22 177 SER A CA 1
ATOM 1368 C C . SER A 1 177 ? -11.035 7.419 2.303 1.00 56.22 177 SER A C 1
ATOM 1370 O O . SER A 1 177 ? -10.560 7.853 3.345 1.00 56.22 177 SER A O 1
ATOM 1372 N N . GLU A 1 178 ? -11.264 8.163 1.225 1.00 49.12 178 GLU A N 1
ATOM 1373 C CA . GLU A 1 178 ? -11.327 9.628 1.167 1.00 49.12 178 GLU A CA 1
ATOM 1374 C C . GLU A 1 178 ? -10.219 10.367 1.936 1.00 49.12 178 GLU A C 1
ATOM 1376 O O . GLU A 1 178 ? -10.359 10.774 3.085 1.00 49.12 178 GLU A O 1
ATOM 1381 N N . LEU A 1 179 ? -9.127 10.651 1.232 1.00 45.34 179 LEU A N 1
ATOM 1382 C CA . LEU A 1 179 ? -8.650 12.024 1.267 1.00 45.34 179 LEU A CA 1
ATOM 1383 C C . LEU A 1 179 ? -9.296 12.683 0.062 1.00 45.34 179 LEU A C 1
ATOM 1385 O O . LEU A 1 179 ? -9.029 12.264 -1.064 1.00 45.34 179 LEU A O 1
ATOM 1389 N N . ASP A 1 180 ? -10.167 13.649 0.325 1.00 43.56 180 ASP A N 1
ATOM 1390 C CA . ASP A 1 180 ? -10.594 14.655 -0.636 1.00 43.56 180 ASP A CA 1
ATOM 1391 C C . ASP A 1 180 ? -9.305 15.227 -1.247 1.00 43.56 180 ASP A C 1
ATOM 1393 O O . ASP A 1 180 ? -8.576 16.007 -0.626 1.00 43.56 180 ASP A O 1
ATOM 1397 N N . GLU A 1 181 ? -8.908 14.700 -2.406 1.00 45.94 181 GLU A N 1
ATOM 1398 C CA . GLU A 1 181 ? -7.743 15.181 -3.124 1.00 45.94 181 GLU A CA 1
ATOM 1399 C C . GLU A 1 181 ? -8.111 16.593 -3.567 1.00 45.94 181 GLU A C 1
ATOM 1401 O O . GLU A 1 181 ? -8.752 16.793 -4.598 1.00 45.94 181 GLU A O 1
ATOM 1406 N N . HIS A 1 182 ? -7.695 17.601 -2.798 1.00 39.41 182 HIS A N 1
ATOM 1407 C CA . HIS A 1 182 ? -7.430 18.896 -3.392 1.00 39.41 182 HIS A CA 1
ATOM 1408 C C . HIS A 1 182 ? -6.474 18.627 -4.545 1.00 39.41 182 HIS A C 1
ATOM 1410 O O . HIS A 1 182 ? -5.302 18.303 -4.346 1.00 39.41 182 HIS A O 1
ATOM 1416 N N . HIS A 1 183 ? -7.041 18.668 -5.747 1.00 37.44 183 HIS A N 1
ATOM 1417 C CA . HIS A 1 183 ? -6.345 18.586 -7.008 1.00 37.44 183 HIS A CA 1
ATOM 1418 C C . HIS A 1 183 ? -5.275 19.672 -6.972 1.00 37.44 183 HIS A C 1
ATOM 1420 O O 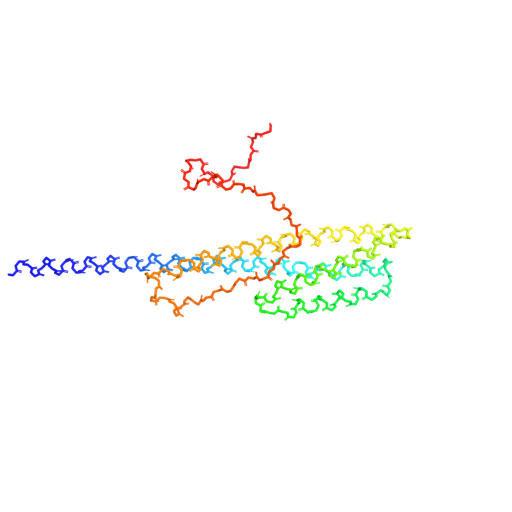. HIS A 1 183 ? -5.565 20.844 -7.198 1.00 37.44 183 HIS A O 1
ATOM 1426 N N . ILE A 1 184 ? -4.048 19.310 -6.602 1.00 43.41 184 ILE A N 1
ATOM 1427 C CA . ILE A 1 184 ? -2.916 20.187 -6.843 1.00 43.41 184 ILE A CA 1
ATOM 1428 C C . ILE A 1 184 ? -2.791 20.171 -8.358 1.00 43.41 184 ILE A C 1
ATOM 1430 O O . ILE A 1 184 ? -2.341 19.184 -8.938 1.00 43.41 184 ILE A O 1
ATOM 1434 N N . GLU A 1 185 ? -3.313 21.218 -8.992 1.00 32.72 185 GLU A N 1
ATOM 1435 C CA . GLU A 1 185 ? -3.145 21.442 -10.416 1.00 32.72 185 GLU A CA 1
ATOM 1436 C C . GLU A 1 185 ? -1.651 21.333 -10.732 1.00 32.72 185 GLU A C 1
ATOM 1438 O O . GLU A 1 185 ? -0.841 22.155 -10.300 1.00 32.72 185 GLU A O 1
ATOM 1443 N N . ASP A 1 186 ? -1.296 20.298 -11.490 1.00 42.97 186 ASP A N 1
ATOM 1444 C CA . ASP A 1 186 ? 0.033 20.031 -12.045 1.00 42.97 186 ASP A CA 1
ATOM 1445 C C . ASP A 1 186 ? 0.367 21.085 -13.132 1.00 42.97 186 ASP A C 1
ATOM 1447 O O . ASP A 1 186 ? 0.687 20.779 -14.281 1.00 42.97 186 ASP A O 1
ATOM 1451 N N . THR A 1 187 ? 0.260 22.375 -12.801 1.00 39.00 187 THR A N 1
ATOM 1452 C CA . THR A 1 187 ? 0.638 23.491 -13.686 1.00 39.00 187 THR A CA 1
ATOM 1453 C C . THR A 1 187 ? 2.147 23.720 -13.712 1.00 39.00 187 THR A C 1
ATOM 1455 O O . THR A 1 187 ? 2.644 24.496 -14.532 1.00 39.00 187 THR A O 1
ATOM 1458 N N . VAL A 1 188 ? 2.924 23.003 -12.894 1.00 44.97 188 VAL A N 1
ATOM 1459 C CA . VAL A 1 188 ? 4.386 23.079 -12.939 1.00 44.97 188 VAL A CA 1
ATOM 1460 C C . VAL A 1 188 ? 4.922 22.098 -13.978 1.00 44.97 188 VAL A C 1
ATOM 1462 O O . VAL A 1 188 ? 5.280 20.954 -13.701 1.00 44.97 188 VAL A O 1
ATOM 1465 N N . SER A 1 189 ? 4.984 22.598 -15.212 1.00 39.97 189 SER A N 1
ATOM 1466 C CA . SER A 1 189 ? 5.691 21.982 -16.333 1.00 39.97 189 SER A CA 1
ATOM 1467 C C . SER A 1 189 ? 7.102 21.530 -15.909 1.00 39.97 189 SER A C 1
ATOM 1469 O O . SER A 1 189 ? 7.843 22.328 -15.321 1.00 39.97 189 SER A O 1
ATOM 1471 N N . PRO A 1 190 ? 7.516 20.281 -16.207 1.00 38.66 190 PRO A N 1
ATOM 1472 C CA . PRO A 1 190 ? 8.857 19.788 -15.914 1.00 38.66 190 PRO A CA 1
ATOM 1473 C C . PRO A 1 190 ? 9.856 20.468 -16.859 1.00 38.66 190 PRO A C 1
ATOM 1475 O O . PRO A 1 190 ? 10.216 19.937 -17.909 1.00 38.66 190 PRO A O 1
ATOM 1478 N N . GLY A 1 191 ? 10.256 21.684 -16.497 1.00 42.19 191 GLY A N 1
ATOM 1479 C CA . GLY A 1 191 ? 11.135 22.529 -17.299 1.00 42.19 191 GLY A CA 1
ATOM 1480 C C . GLY A 1 191 ? 11.319 23.964 -16.802 1.00 42.19 191 GLY A C 1
ATOM 1481 O O . GLY A 1 191 ? 12.024 24.714 -17.469 1.00 42.19 191 GLY A O 1
ATOM 1482 N N . SER A 1 192 ? 10.732 24.380 -15.671 1.00 44.41 192 SER A N 1
ATOM 1483 C CA . SER A 1 192 ? 11.051 25.694 -15.103 1.00 44.41 192 SER A CA 1
ATOM 1484 C C . SER A 1 192 ? 12.414 25.656 -14.398 1.00 44.41 192 SER A C 1
ATOM 1486 O O . SER A 1 192 ? 12.707 24.764 -13.600 1.00 44.41 192 SER A O 1
ATOM 1488 N N . GLU A 1 193 ? 13.262 26.638 -14.704 1.00 46.34 193 GLU A N 1
ATOM 1489 C CA . GLU A 1 193 ? 14.662 26.778 -14.263 1.00 46.34 193 GLU A CA 1
ATOM 1490 C C . GLU A 1 193 ? 14.864 26.894 -12.734 1.00 46.34 193 GLU A C 1
ATOM 1492 O O . GLU A 1 193 ? 15.988 27.063 -12.271 1.00 46.34 193 GLU A O 1
ATOM 1497 N N . ASN A 1 194 ? 13.807 26.744 -11.929 1.00 43.75 194 ASN A N 1
ATOM 1498 C CA . ASN A 1 194 ? 13.823 26.932 -10.477 1.00 43.75 194 ASN A CA 1
ATOM 1499 C C . ASN A 1 194 ? 13.604 25.651 -9.650 1.00 43.75 194 ASN A C 1
ATOM 1501 O O . ASN A 1 194 ? 13.430 25.736 -8.433 1.00 43.75 194 ASN A O 1
ATOM 1505 N N . TYR A 1 195 ? 13.655 24.450 -10.241 1.00 46.53 195 TYR A N 1
ATOM 1506 C CA . TYR A 1 195 ? 13.624 23.215 -9.445 1.00 46.53 195 TYR A CA 1
ATOM 1507 C C . TYR A 1 195 ? 14.962 22.980 -8.722 1.00 46.53 195 TYR A C 1
ATOM 1509 O O . TYR A 1 195 ? 15.920 22.449 -9.288 1.00 46.53 195 TYR A O 1
ATOM 1517 N N . ARG A 1 196 ? 15.018 23.354 -7.439 1.00 47.91 196 ARG A N 1
ATOM 1518 C CA . ARG A 1 196 ? 16.120 23.033 -6.522 1.00 47.91 196 ARG A CA 1
ATOM 1519 C C . ARG A 1 196 ? 15.570 22.152 -5.390 1.00 47.91 196 ARG A C 1
ATOM 1521 O O . ARG A 1 196 ? 14.796 22.647 -4.572 1.00 47.91 196 ARG A O 1
ATOM 1528 N N . PRO A 1 197 ? 15.913 20.854 -5.326 1.00 40.97 197 PRO A N 1
ATOM 1529 C CA . PRO A 1 197 ? 15.374 19.972 -4.297 1.00 40.97 197 PRO A CA 1
ATOM 1530 C C . PRO A 1 197 ? 15.894 20.397 -2.915 1.00 40.97 197 PRO A C 1
ATOM 1532 O O . PRO A 1 197 ? 17.105 20.476 -2.713 1.00 40.97 197 PRO A O 1
ATOM 1535 N N . GLY A 1 198 ? 14.981 20.676 -1.976 1.00 50.41 198 GLY A N 1
ATOM 1536 C CA . GLY A 1 198 ? 15.303 20.913 -0.560 1.00 50.41 198 GLY A CA 1
ATOM 1537 C C . GLY A 1 198 ? 14.908 22.267 0.042 1.00 50.41 198 GLY A C 1
ATOM 1538 O O . GLY A 1 198 ? 15.244 22.501 1.198 1.00 50.41 198 GLY A O 1
ATOM 1539 N N . ARG A 1 199 ? 14.203 23.154 -0.673 1.00 42.72 199 ARG A N 1
ATOM 1540 C CA . ARG A 1 199 ? 13.690 24.404 -0.084 1.00 42.72 199 ARG A CA 1
ATOM 1541 C C . ARG A 1 199 ? 12.191 24.284 0.204 1.00 42.72 199 ARG A C 1
ATOM 1543 O O . ARG A 1 199 ? 11.378 24.322 -0.713 1.00 42.72 199 ARG A O 1
ATOM 1550 N N . VAL A 1 200 ? 11.851 24.069 1.472 1.00 46.97 200 VAL A N 1
ATOM 1551 C CA . VAL A 1 200 ? 10.483 24.197 2.000 1.00 46.97 200 VAL A CA 1
ATOM 1552 C C . VAL A 1 200 ? 10.248 25.689 2.262 1.00 46.97 200 VAL A C 1
ATOM 1554 O O . VAL A 1 200 ? 11.175 26.368 2.697 1.00 46.97 200 VAL A O 1
ATOM 1557 N N . GLY A 1 201 ? 9.064 26.189 1.903 1.00 44.94 201 GLY A N 1
ATOM 1558 C CA . GLY A 1 201 ? 8.745 27.612 1.760 1.00 44.94 201 GLY A CA 1
ATOM 1559 C C . GLY A 1 201 ? 9.106 28.491 2.958 1.00 44.94 201 GLY A C 1
ATOM 1560 O O . GLY A 1 201 ? 8.622 28.286 4.065 1.00 44.94 201 GLY A O 1
ATOM 1561 N N . GLU A 1 202 ? 9.920 29.505 2.692 1.00 44.38 202 GLU A N 1
ATOM 1562 C CA . GLU A 1 202 ? 9.970 30.740 3.466 1.00 44.38 202 GLU A CA 1
ATOM 1563 C C . GLU A 1 202 ? 9.180 31.740 2.629 1.00 44.38 202 GLU A C 1
ATOM 1565 O O . GLU A 1 202 ? 9.758 32.284 1.705 1.00 44.38 202 GLU A O 1
ATOM 1570 N N . ASP A 1 203 ? 7.869 31.843 2.841 1.00 45.88 203 ASP A N 1
ATOM 1571 C CA . ASP A 1 203 ? 7.021 32.974 2.432 1.00 45.88 203 ASP A CA 1
ATOM 1572 C C . ASP A 1 203 ? 5.638 32.752 3.079 1.00 45.88 203 ASP A C 1
ATOM 1574 O O . ASP A 1 203 ? 4.713 32.194 2.481 1.00 45.88 203 ASP A O 1
ATOM 1578 N N . LEU A 1 204 ? 5.557 33.121 4.362 1.00 39.94 204 LEU A N 1
ATOM 1579 C CA . LEU A 1 204 ? 4.336 33.550 5.050 1.00 39.94 204 LEU A CA 1
ATOM 1580 C C . LEU A 1 204 ? 4.471 35.049 5.319 1.00 39.94 204 LEU A C 1
ATOM 1582 O O . LEU A 1 204 ? 5.573 35.446 5.765 1.00 39.94 204 LEU A O 1
#

Secondary structure (DSSP, 8-state):
-HHHHHHHHHHHHHHHHHHHHHHHHHHHHHHHHHHHHHHHHHHHHHHHHHHHHHHHHHHHHHHHH-S-HHHHHHHHHHHHHHH--SHHHHHHHHHHHHHHHHHHHHHHHHTGGG-HHHHHHHHHHHHHHHHHHHHHHHHHHHHHHHHHHHHHHHTSGGGGGGTTTS---PPP----S------------TT-TT--TT------

InterPro domains:
  IPR023353 LemA-like domain superfamily [G3DSA:1.20.1440.20] (19-177)

Foldseek 3Di:
DVVVVVVVVVVVVVVVVLVVVLVVLVVVLVVLVVQLVVLVVQLVVLLVVLLVLLVVLLVLLCVQQPPDVLSVQLVVLSVVLVPDPDQQCNQVSVVSNVVSLVVSLVRSVVSCVPCVVSSVVSVVSSVVSVVSLVSSVVSLVSSQVSLVVSVVSCPDPSNVVCCVVRDRDDGHDHDRPDPPPPPPPVPPDPDDPPDDPDDDDPDD

Organism: NCBI:txid1262550

Radius of gyration: 25.66 Å; chains: 1; bounding box: 60×48×84 Å